Protein AF-A0A9P7E181-F1 (afdb_monomer)

Radius of gyration: 25.09 Å; Cα contacts (8 Å, |Δi|>4): 425; chains: 1; bounding box: 59×82×57 Å

Solvent-accessible surface area (backbone atoms only — not comparable to full-atom values): 16437 Å² total; per-residue (Å²): 108,84,41,78,44,68,53,71,51,71,51,86,68,82,90,73,101,62,96,67,66,50,80,45,79,47,75,47,78,76,52,64,46,99,74,43,15,40,35,38,36,44,38,31,29,41,30,75,84,82,51,68,44,73,49,75,49,56,32,55,21,32,52,87,65,50,61,45,56,81,74,20,27,47,52,58,46,47,59,35,69,43,46,83,49,98,90,50,67,34,38,41,33,36,38,38,36,39,33,33,56,52,28,52,75,38,62,82,41,54,47,35,38,37,49,22,51,18,30,31,37,62,45,83,55,93,97,38,83,46,75,45,78,76,45,76,41,70,47,45,58,90,43,41,67,61,54,49,50,51,45,49,50,54,38,50,50,36,61,70,32,47,45,49,42,38,19,58,63,48,50,50,53,49,49,54,50,61,73,74,38,97,60,63,85,86,65,70,84,83,56,48,67,55,56,51,48,53,53,48,52,50,53,47,48,55,50,48,50,53,51,48,50,52,51,58,68,63,52,60,71,74,68,33,78,89,60,46,81,64,83,80,77,64,75,87,81,87,72,87,83,82,81,82,76,92,68,87,80,70,90,50,77,65,51,58,65,62,45,50,61,57,52,51,52,51,51,52,53,51,49,52,51,50,48,52,52,58,57,58,65,69,78,113

Foldseek 3Di:
DKAKAKDKDWDFDDDDDDPDWDKDKDKDWDDADQFKTKMKIWIWIQAPPRDIFIDIDIAIDTNVRHAALQFFKDKAKTKAQPDDDPPDWRFWIKIWIDIDRNLNLGHTGIIIMGMKTWIKDWDCPPNDTDIDTPGIGTDGNVCNVVSVQLSVQLNVLRRVQDDHGDGVLSVVLSVVVVVVDPDPSVDDPPCSVVSVVVVNVVSSCSSSVSSVVVSVVVCQPPVDVVSDDDPVVDDDDDDDDDDDDPDPPPPDPVVVVVVVVVVVVVVVVVVVVVVVVVVVVVVD

pLDDT: mean 73.01, std 17.8, range [24.59, 94.75]

Secondary structure (DSSP, 8-state):
-EEEEEEEEEEE----SS-PPPEEEEEEEEEEETTEEEEEEEEEEEETTTEEEEEEEEEEE-TTSPPPTTT-EE--EEEEES--STTS----EEEEE--EETTTTS-SEEEEEEEEEEEEEEEEETTEEEEEEEEEEEPPGGGHHHHHHHHHHHHHHHHHHB-SS-BHHHHHHHHHHHHH-SS-TTS-GGGHHHHHHHHHHHHHHHHHHHHHHHHHHHTSSSSSGGGPPPGGG-----S------------STHHHHHHHHHHHHHHHHHHHHHHHHHHHTT--

Nearest PDB structures (foldseek):
  3cyg-assembly3_B  TM=7.248E-01  e=5.061E+00  Fervidobacterium nodosum Rt17-B1
  7whm-assembly1_A  TM=3.113E-01  e=8.325E+00  Bombyx mori cypovirus 1
  8jyw-assembly1_A  TM=1.495E-01  e=6.912E-01  Trichoplax adhaerens
  3irz-assembly1_A  TM=2.227E-01  e=5.653E+00  Staphylococcus saprophyticus subsp. saprophyticus ATCC 15305 = NCTC 7292

Sequence (284 aa):
MSAASPLTRVKRSVFGTRLTPVLSISTQLLRTIPSIGLRLWNVSANCVANMPMAQQYVTLVDASGNASLSGSGFLPSVVCPGPMNMNQTYSSLTILSQGFYKYRFLDASICEVTPLLTTVRANYSNDLISSEVNSSTPFRPENVQLLSFIAGVVKFQSMNSQGLSSSVIGDTLYSIYSSTTNTSIDNNLGNQTQVYKELEEYWRGVIEFSATFLRSGFMVVGSFPDNTIPNNLSSPVNGTMYISTIGWTRRSVTYLLAILPITITAIFTLACALYSIFKEGRYR

Structure (mmCIF, N/CA/C/O backbone):
data_AF-A0A9P7E181-F1
#
_entry.id   AF-A0A9P7E181-F1
#
loop_
_atom_site.group_PDB
_atom_site.id
_atom_site.type_symbol
_atom_site.label_atom_id
_atom_site.label_alt_id
_atom_site.label_comp_id
_atom_site.label_asym_id
_atom_site.label_entity_id
_atom_site.label_seq_id
_atom_site.pdbx_PDB_ins_code
_atom_site.Cartn_x
_atom_site.Cartn_y
_atom_site.Cartn_z
_atom_site.occupancy
_atom_site.B_iso_or_equiv
_atom_site.auth_seq_id
_atom_site.auth_comp_id
_atom_site.auth_asym_id
_atom_site.auth_atom_id
_atom_site.pdbx_PDB_model_num
ATOM 1 N N . MET A 1 1 ? -23.701 -12.210 21.476 1.00 37.66 1 MET A N 1
ATOM 2 C CA . MET A 1 1 ? -22.266 -11.865 21.547 1.00 37.66 1 MET A CA 1
ATOM 3 C C . MET A 1 1 ? -22.086 -10.439 21.056 1.00 37.66 1 MET A C 1
ATOM 5 O O . MET A 1 1 ? -22.572 -10.119 19.980 1.00 37.66 1 MET A O 1
ATOM 9 N N . SER A 1 2 ? -21.480 -9.588 21.881 1.00 26.41 2 SER A N 1
ATOM 10 C CA . SER A 1 2 ? -21.132 -8.204 21.552 1.00 26.41 2 SER A CA 1
ATOM 11 C C . SER A 1 2 ? -19.645 -8.195 21.220 1.00 26.41 2 SER A C 1
ATOM 13 O O . SER A 1 2 ? -18.841 -8.533 22.084 1.00 26.41 2 SER A O 1
ATOM 15 N N . ALA A 1 3 ? -19.280 -7.927 19.970 1.00 39.00 3 ALA A N 1
ATOM 16 C CA . ALA A 1 3 ? -17.895 -8.002 19.519 1.00 39.00 3 ALA A CA 1
ATOM 17 C C . ALA A 1 3 ? -17.468 -6.665 18.935 1.00 39.00 3 ALA A C 1
ATOM 19 O O . ALA A 1 3 ? -18.123 -6.159 18.033 1.00 39.00 3 ALA A O 1
ATOM 20 N N . ALA A 1 4 ? -16.352 -6.105 19.395 1.00 32.94 4 ALA A N 1
ATOM 21 C CA . ALA A 1 4 ? -15.811 -4.915 18.765 1.00 32.94 4 ALA A CA 1
ATOM 22 C C . ALA A 1 4 ? -15.240 -5.253 17.366 1.00 32.94 4 ALA A C 1
ATOM 24 O O . ALA A 1 4 ? -14.377 -6.119 17.246 1.00 32.94 4 ALA A O 1
ATOM 25 N N . SER A 1 5 ? -15.729 -4.616 16.303 1.00 33.88 5 SER A N 1
ATOM 26 C CA . SER A 1 5 ? -15.160 -4.623 14.948 1.00 33.88 5 SER A CA 1
ATOM 27 C C . SER A 1 5 ? -14.761 -3.200 14.581 1.00 33.88 5 SER A C 1
ATOM 29 O O . SER A 1 5 ? -15.535 -2.292 14.840 1.00 33.88 5 SER A O 1
ATOM 31 N N . PRO A 1 6 ? -13.599 -2.919 13.997 1.00 33.34 6 PRO A N 1
ATOM 32 C CA . PRO A 1 6 ? -13.321 -1.564 13.557 1.00 33.34 6 PRO A CA 1
ATOM 33 C C . PRO A 1 6 ? -13.980 -1.270 12.206 1.00 33.34 6 PRO A C 1
ATOM 35 O O . PRO A 1 6 ? -13.823 -2.039 11.263 1.00 33.34 6 PRO A O 1
ATOM 38 N N . LEU A 1 7 ? -14.702 -0.152 12.113 1.00 35.44 7 LEU A N 1
ATOM 39 C CA . LEU A 1 7 ? -15.090 0.454 10.837 1.00 35.44 7 LEU A CA 1
ATOM 40 C C . LEU A 1 7 ? -14.136 1.613 10.592 1.00 35.44 7 LEU A C 1
ATOM 42 O O . LEU A 1 7 ? -13.981 2.501 11.429 1.00 35.44 7 LEU A O 1
ATOM 46 N N . THR A 1 8 ? -13.477 1.619 9.444 1.00 40.09 8 THR A N 1
ATOM 47 C CA . THR A 1 8 ? -12.481 2.644 9.134 1.00 40.09 8 THR A CA 1
ATOM 48 C C . THR A 1 8 ? -13.133 3.696 8.248 1.00 40.09 8 THR A C 1
ATOM 50 O O . THR A 1 8 ? -13.647 3.379 7.176 1.00 40.09 8 THR A O 1
ATOM 53 N N . ARG A 1 9 ? -13.133 4.969 8.658 1.00 36.84 9 ARG A N 1
ATOM 54 C CA . ARG A 1 9 ? -13.447 6.063 7.732 1.00 36.84 9 ARG A CA 1
ATOM 55 C C . ARG A 1 9 ? -12.119 6.623 7.243 1.00 36.84 9 ARG A C 1
ATOM 57 O O . ARG A 1 9 ? -11.407 7.284 7.993 1.00 36.84 9 ARG A O 1
ATOM 64 N N . VAL A 1 10 ? -11.781 6.334 5.993 1.00 39.06 10 VAL A N 1
ATOM 65 C CA . VAL A 1 10 ? -10.695 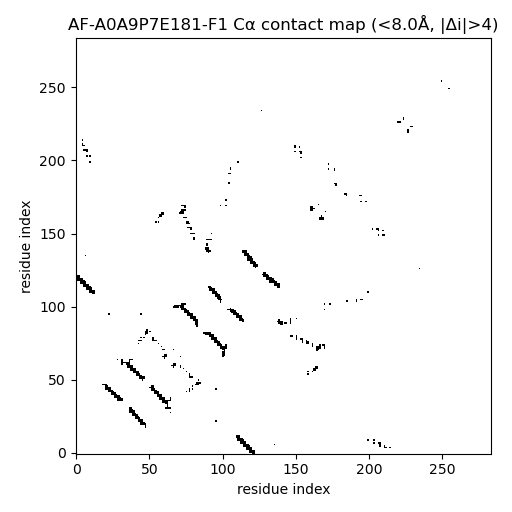7.027 5.301 1.00 39.06 10 VAL A CA 1
ATOM 66 C C . VAL A 1 10 ? -11.284 8.334 4.777 1.00 39.06 10 VAL A C 1
ATOM 68 O O . VAL A 1 10 ? -12.363 8.334 4.184 1.00 39.06 10 VAL A O 1
ATOM 71 N N . LYS A 1 11 ? -10.666 9.470 5.105 1.00 35.47 11 LYS A N 1
ATOM 72 C CA . LYS A 1 11 ? -11.155 10.784 4.676 1.00 35.47 11 LYS A CA 1
ATOM 73 C C . LYS A 1 11 ? -10.095 11.437 3.803 1.00 35.47 11 LYS A C 1
ATOM 75 O O . LYS A 1 11 ? -8.949 11.606 4.202 1.00 35.47 11 LYS A O 1
ATOM 80 N N . ARG A 1 12 ? -10.495 11.816 2.592 1.00 36.28 12 ARG A N 1
ATOM 81 C CA . ARG A 1 12 ? -9.650 12.542 1.644 1.00 36.28 12 ARG A CA 1
ATOM 82 C C . ARG A 1 12 ? -9.483 13.994 2.100 1.00 36.28 12 ARG A C 1
ATOM 84 O O . ARG A 1 12 ? -10.478 14.672 2.356 1.00 36.28 1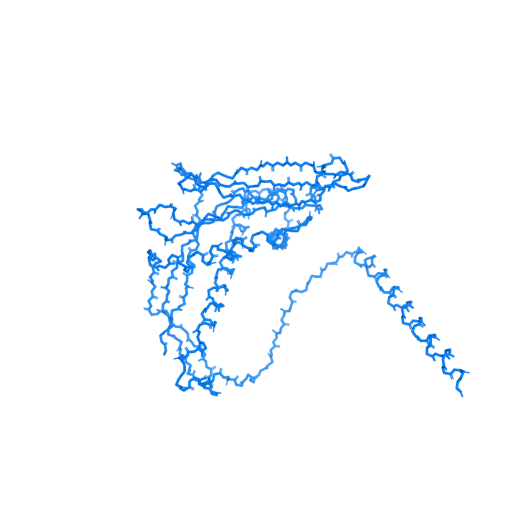2 ARG A O 1
ATOM 91 N N . SER A 1 13 ? -8.247 14.486 2.134 1.00 30.75 13 SER A N 1
ATOM 92 C CA . SER A 1 13 ? -7.947 15.920 2.207 1.00 30.75 13 SER A CA 1
ATOM 93 C C . SER A 1 13 ? -7.198 16.323 0.938 1.00 30.75 13 SER A C 1
ATOM 95 O O . SER A 1 13 ? -6.096 15.842 0.682 1.00 30.75 13 SER A O 1
ATOM 97 N N . VAL A 1 14 ? -7.825 17.161 0.108 1.00 34.44 14 VAL A N 1
ATOM 98 C CA . VAL A 1 14 ? -7.189 17.816 -1.045 1.00 34.44 14 VAL A CA 1
ATOM 99 C C . VAL A 1 14 ? -6.946 19.273 -0.655 1.00 34.44 14 VAL A C 1
ATOM 101 O O . VAL A 1 14 ? -7.894 19.979 -0.333 1.00 34.44 14 VAL A O 1
ATOM 104 N N . PHE A 1 15 ? -5.667 19.657 -0.640 1.00 32.97 15 PHE A N 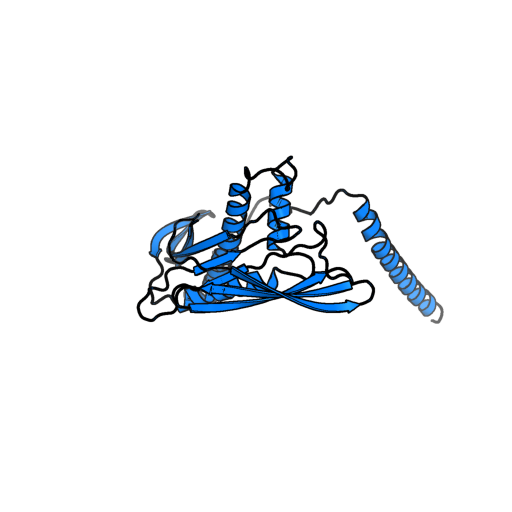1
ATOM 105 C CA . PHE A 1 15 ? -5.065 20.989 -0.474 1.00 32.97 15 PHE A CA 1
ATOM 106 C C . PHE A 1 15 ? -5.857 22.107 0.243 1.00 32.97 15 PHE A C 1
ATOM 108 O O . PHE A 1 15 ? -6.758 22.733 -0.305 1.00 32.97 15 PHE A O 1
ATOM 115 N N . GLY A 1 16 ? -5.348 22.469 1.427 1.00 24.59 16 GLY A N 1
ATOM 116 C CA . GLY A 1 16 ? -5.544 23.747 2.115 1.00 24.59 16 GLY A CA 1
ATOM 117 C C . GLY A 1 16 ? -4.394 23.967 3.109 1.00 24.59 16 GLY A C 1
ATOM 118 O O . GLY A 1 16 ? -4.018 23.056 3.840 1.00 24.59 16 GLY A O 1
ATOM 119 N N . THR A 1 17 ? -3.788 25.152 3.092 1.00 26.66 17 THR A N 1
ATOM 120 C CA . THR A 1 17 ? -2.525 25.554 3.743 1.00 26.66 17 THR A CA 1
ATOM 121 C C . THR A 1 17 ? -2.472 25.364 5.271 1.00 26.66 17 THR A C 1
ATOM 123 O O . THR A 1 17 ? -2.667 26.309 6.037 1.00 26.66 17 THR A O 1
ATOM 126 N N . ARG A 1 18 ? -2.128 24.161 5.742 1.00 31.92 18 ARG A N 1
ATOM 127 C CA . ARG A 1 18 ? -1.657 23.908 7.117 1.00 31.92 18 ARG A CA 1
ATOM 128 C C . ARG A 1 18 ? -0.611 22.798 7.108 1.00 31.92 18 ARG A C 1
ATOM 130 O O . ARG A 1 18 ? -0.970 21.678 6.784 1.00 31.92 18 ARG A O 1
ATOM 137 N N . LEU A 1 19 ? 0.639 23.143 7.456 1.00 38.22 19 LEU A N 1
ATOM 138 C CA . LEU A 1 19 ? 1.786 22.264 7.777 1.00 38.22 19 LEU A CA 1
ATOM 139 C C . LEU A 1 19 ? 1.593 20.795 7.353 1.00 38.22 19 LEU A C 1
ATOM 141 O O . LEU A 1 19 ? 1.437 19.903 8.185 1.00 38.22 19 LEU A O 1
ATOM 145 N N . THR A 1 20 ? 1.534 20.566 6.042 1.00 47.09 20 THR A N 1
ATOM 146 C CA . THR A 1 20 ? 1.295 19.247 5.457 1.00 47.09 20 THR A CA 1
ATOM 147 C C . THR A 1 20 ? 2.595 18.454 5.422 1.00 47.09 20 THR A C 1
ATOM 149 O O . THR A 1 20 ? 3.638 19.036 5.110 1.00 47.09 20 THR A O 1
ATOM 152 N N . PRO A 1 21 ? 2.561 17.138 5.689 1.00 54.53 21 PRO A N 1
ATOM 153 C CA . PRO A 1 21 ? 3.739 16.302 5.536 1.00 54.53 21 PRO A CA 1
ATOM 154 C C . PRO A 1 21 ? 4.233 16.355 4.085 1.00 54.53 21 PRO A C 1
ATOM 156 O O . PRO A 1 21 ? 3.463 16.146 3.149 1.00 54.53 21 PRO A O 1
ATOM 159 N N . VAL A 1 22 ? 5.512 16.689 3.902 1.00 61.97 22 VAL A N 1
ATOM 160 C CA . VAL A 1 22 ? 6.160 16.779 2.585 1.00 61.97 22 VAL A CA 1
ATOM 161 C C . VAL A 1 22 ? 6.943 15.497 2.347 1.00 61.97 22 VAL A C 1
ATOM 163 O O . VAL A 1 22 ? 7.764 15.115 3.185 1.00 61.97 22 VAL A O 1
ATOM 166 N N . LEU A 1 23 ? 6.686 14.848 1.211 1.00 66.62 23 LEU A N 1
ATOM 167 C CA . LEU A 1 23 ? 7.476 13.725 0.725 1.00 66.62 23 LEU A CA 1
ATOM 168 C C . LEU A 1 23 ? 8.741 14.271 0.048 1.00 66.62 23 LEU A C 1
ATOM 170 O O . LEU A 1 23 ? 8.659 15.038 -0.908 1.00 66.62 23 LEU A O 1
ATOM 174 N N . SER A 1 24 ? 9.905 13.887 0.554 1.00 71.50 24 SER A N 1
ATOM 175 C CA . SER A 1 24 ? 11.213 14.173 -0.023 1.00 71.50 24 SER A CA 1
ATOM 176 C C . SER A 1 24 ? 11.815 12.879 -0.556 1.00 71.50 24 SER A C 1
ATOM 178 O O . SER A 1 24 ? 11.748 11.832 0.087 1.00 71.50 24 SER A O 1
ATOM 180 N N . ILE A 1 25 ? 12.375 12.933 -1.760 1.00 73.00 25 ILE A N 1
ATOM 181 C CA . ILE A 1 25 ? 12.898 11.760 -2.458 1.00 73.00 25 ILE A CA 1
ATOM 182 C C . ILE A 1 25 ? 14.309 12.080 -2.923 1.00 73.00 25 ILE A C 1
ATOM 184 O O . ILE A 1 25 ? 14.529 13.017 -3.686 1.00 73.00 25 ILE A O 1
ATOM 188 N N . SER A 1 26 ? 15.260 11.272 -2.472 1.00 68.56 26 SER A N 1
ATOM 189 C CA . SER A 1 26 ? 16.640 11.279 -2.943 1.00 68.56 26 SER A CA 1
ATOM 190 C C . SER A 1 26 ? 16.947 9.963 -3.648 1.00 68.56 26 SER A C 1
ATOM 192 O O . SER A 1 26 ? 16.391 8.920 -3.301 1.00 68.56 26 SER A O 1
ATOM 194 N N . THR A 1 27 ? 17.818 9.996 -4.654 1.00 73.12 27 THR A N 1
ATOM 195 C CA . THR A 1 27 ? 18.164 8.809 -5.445 1.00 73.12 27 THR A CA 1
ATOM 196 C C . THR A 1 27 ? 19.658 8.697 -5.651 1.00 73.12 27 THR A C 1
ATOM 198 O O . THR A 1 27 ? 20.330 9.707 -5.848 1.00 73.12 27 THR A O 1
ATOM 201 N N . GLN A 1 28 ? 20.164 7.467 -5.654 1.00 70.44 28 GLN A N 1
ATOM 202 C CA . GLN A 1 28 ? 21.561 7.169 -5.937 1.00 70.44 28 GLN A CA 1
ATOM 203 C C . GLN A 1 28 ? 21.667 5.946 -6.854 1.00 70.44 28 GLN A C 1
ATOM 205 O O . GLN A 1 28 ? 21.010 4.928 -6.633 1.00 70.44 28 GLN A O 1
ATOM 210 N N . LEU A 1 29 ? 22.499 6.036 -7.893 1.00 68.25 29 LEU A N 1
ATOM 211 C CA . LEU A 1 29 ? 22.822 4.911 -8.773 1.00 68.25 29 LEU A CA 1
ATOM 212 C C . LEU A 1 29 ? 23.938 4.079 -8.122 1.00 68.25 29 LEU A C 1
ATOM 214 O O . LEU A 1 29 ? 25.008 4.618 -7.848 1.00 68.25 29 LEU A O 1
ATOM 218 N N . LEU A 1 30 ? 23.695 2.792 -7.844 1.00 59.56 30 LEU A N 1
ATOM 219 C CA . LEU A 1 30 ? 24.640 1.959 -7.078 1.00 59.56 30 LEU A CA 1
ATOM 220 C C . LEU A 1 30 ? 25.638 1.188 -7.940 1.00 59.56 30 LEU A C 1
ATOM 222 O O . LEU A 1 30 ? 26.784 1.004 -7.535 1.00 59.56 30 LEU A O 1
ATOM 226 N N . ARG A 1 31 ? 25.205 0.672 -9.091 1.00 55.47 31 ARG A N 1
ATOM 227 C CA . ARG A 1 31 ? 26.059 -0.122 -9.982 1.00 55.47 31 ARG A CA 1
ATOM 228 C C . ARG A 1 31 ? 25.411 -0.285 -11.344 1.00 55.47 31 ARG A C 1
ATOM 230 O O . ARG A 1 31 ? 24.200 -0.487 -11.417 1.00 55.47 31 ARG A O 1
ATOM 237 N N . THR A 1 32 ? 26.231 -0.268 -12.387 1.00 52.75 32 THR A N 1
ATOM 238 C CA . THR A 1 32 ? 25.858 -0.613 -13.758 1.00 52.75 32 THR A CA 1
ATOM 239 C C . THR A 1 32 ? 26.666 -1.845 -14.170 1.00 52.75 32 THR A C 1
ATOM 241 O O . THR A 1 32 ? 27.894 -1.846 -14.172 1.00 52.75 32 THR A O 1
ATOM 244 N N . ILE A 1 33 ? 25.973 -2.949 -14.438 1.00 59.12 33 ILE A N 1
ATOM 245 C CA . ILE A 1 33 ? 26.487 -4.064 -15.247 1.00 59.12 33 ILE A CA 1
ATOM 246 C C . ILE A 1 33 ? 26.182 -3.671 -16.705 1.00 59.12 33 ILE A C 1
ATOM 248 O O . ILE A 1 33 ? 25.214 -2.937 -16.908 1.00 59.12 33 ILE A O 1
ATOM 252 N N . PRO A 1 34 ? 26.951 -4.104 -17.725 1.00 59.97 34 PRO A N 1
ATOM 253 C CA . PRO A 1 34 ? 26.816 -3.646 -19.117 1.00 59.97 34 PRO A CA 1
ATOM 254 C C . PRO A 1 34 ? 25.395 -3.591 -19.712 1.00 59.97 34 PRO A C 1
ATOM 256 O O . PRO A 1 34 ? 25.193 -2.887 -20.695 1.00 59.97 34 PRO A O 1
ATOM 259 N N . SER A 1 35 ? 24.405 -4.276 -19.130 1.00 68.25 35 SER A N 1
ATOM 260 C CA . SER A 1 35 ? 23.003 -4.246 -19.564 1.00 68.25 35 SER A CA 1
ATOM 261 C C . SER A 1 35 ? 21.973 -3.825 -18.501 1.00 68.25 35 SER A C 1
ATOM 263 O O . SER A 1 35 ? 20.830 -3.560 -18.866 1.00 68.25 35 SER A O 1
ATOM 265 N N . ILE A 1 36 ? 22.319 -3.770 -17.207 1.00 79.12 36 ILE A N 1
ATOM 266 C CA . ILE A 1 36 ? 21.358 -3.546 -16.108 1.00 79.12 36 ILE A CA 1
ATOM 267 C C . ILE A 1 36 ? 22.000 -2.703 -15.001 1.00 79.12 36 ILE A C 1
ATOM 269 O O . ILE A 1 36 ? 23.100 -3.008 -14.534 1.00 79.12 36 ILE A O 1
ATOM 273 N N . GLY A 1 37 ? 21.287 -1.676 -14.540 1.00 84.50 37 GLY A N 1
ATOM 274 C CA . GLY A 1 37 ? 21.639 -0.869 -13.378 1.00 84.50 37 GLY A CA 1
ATOM 275 C C . GLY A 1 37 ? 20.646 -1.005 -12.219 1.00 84.50 37 GLY A C 1
ATOM 276 O O . GLY A 1 37 ? 19.491 -1.396 -12.397 1.00 84.50 37 GLY A O 1
ATOM 277 N N . LEU A 1 38 ? 21.100 -0.655 -11.013 1.00 86.81 38 LEU A N 1
ATOM 278 C CA . LEU A 1 38 ? 20.257 -0.544 -9.817 1.00 86.81 38 LEU A CA 1
ATOM 279 C C . LEU A 1 38 ? 20.232 0.895 -9.308 1.00 86.81 38 LEU A C 1
ATOM 281 O O . LEU A 1 38 ? 21.281 1.516 -9.106 1.00 86.81 38 LEU A O 1
ATOM 285 N N . ARG A 1 39 ? 19.027 1.397 -9.044 1.00 86.25 39 ARG A N 1
ATOM 286 C CA . ARG A 1 39 ? 18.781 2.706 -8.444 1.00 86.25 39 ARG A CA 1
ATOM 287 C C . ARG A 1 39 ? 18.220 2.529 -7.039 1.00 86.25 39 ARG A C 1
ATOM 289 O O . ARG A 1 39 ? 17.186 1.890 -6.863 1.00 86.25 39 ARG A O 1
ATOM 296 N N . LEU A 1 40 ? 18.894 3.115 -6.056 1.00 89.38 40 LEU A N 1
ATOM 297 C CA . LEU A 1 40 ? 18.403 3.231 -4.689 1.00 89.38 40 LEU A CA 1
ATOM 298 C C . LEU A 1 40 ? 17.611 4.525 -4.548 1.00 89.38 40 LEU A C 1
ATOM 300 O O . LEU A 1 40 ? 18.041 5.586 -5.000 1.00 89.38 40 LEU A O 1
ATOM 304 N N . TRP A 1 41 ? 16.474 4.420 -3.884 1.00 88.06 41 TRP A N 1
ATOM 305 C CA . TRP A 1 41 ? 15.606 5.521 -3.517 1.00 88.06 41 TRP A CA 1
ATOM 306 C C . TRP A 1 41 ? 15.622 5.645 -2.004 1.00 88.06 41 TRP A C 1
ATOM 308 O O . TRP A 1 41 ? 15.397 4.662 -1.302 1.00 88.06 41 TRP A O 1
ATOM 318 N N . ASN A 1 42 ? 15.865 6.849 -1.508 1.00 89.19 42 ASN A N 1
ATOM 319 C CA . ASN A 1 42 ? 15.661 7.214 -0.120 1.00 89.19 42 ASN A CA 1
ATOM 320 C C . ASN A 1 42 ? 14.473 8.171 -0.068 1.00 89.19 42 ASN A C 1
ATOM 322 O O . ASN A 1 42 ? 14.565 9.317 -0.508 1.00 89.19 42 ASN A O 1
ATOM 326 N N . VAL A 1 43 ? 13.349 7.662 0.414 1.00 89.38 43 VAL A N 1
ATOM 327 C CA . VAL A 1 43 ? 12.085 8.383 0.487 1.00 89.38 43 VAL A CA 1
ATOM 328 C C . VAL A 1 43 ? 11.844 8.744 1.938 1.00 89.38 43 VAL A C 1
ATOM 330 O O . VAL A 1 43 ? 11.761 7.862 2.787 1.00 89.38 43 VAL A O 1
ATOM 333 N N . SER A 1 44 ? 11.714 10.029 2.234 1.00 87.50 44 SER A N 1
ATOM 334 C CA . SER A 1 44 ? 11.379 10.516 3.563 1.00 87.50 44 SER A CA 1
ATOM 335 C C . SER A 1 44 ? 10.097 11.333 3.540 1.00 87.50 44 SER A C 1
ATOM 337 O O . SER A 1 44 ? 9.810 12.034 2.578 1.00 87.50 44 SER A O 1
ATOM 339 N N . ALA A 1 45 ? 9.300 11.245 4.597 1.00 84.81 45 ALA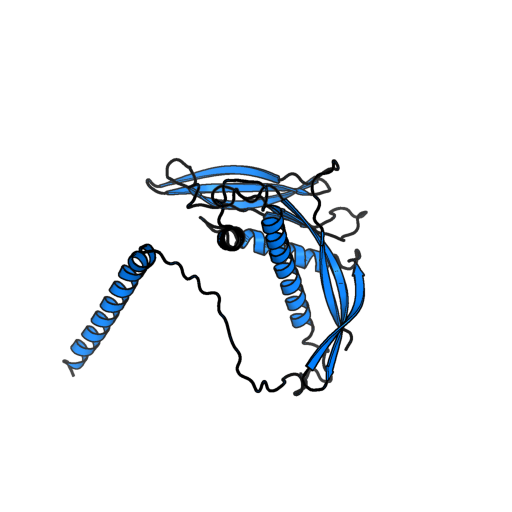 A N 1
ATOM 340 C CA . ALA A 1 45 ? 8.181 12.146 4.822 1.00 84.81 45 ALA A CA 1
ATOM 341 C C . ALA A 1 45 ? 8.400 12.888 6.135 1.00 84.81 45 ALA A C 1
ATOM 343 O O . ALA A 1 45 ? 8.715 12.270 7.156 1.00 84.81 45 ALA A O 1
ATOM 344 N N . ASN A 1 46 ? 8.225 14.209 6.114 1.00 79.88 46 ASN A N 1
ATOM 345 C CA . ASN A 1 46 ? 8.212 14.985 7.346 1.00 79.88 46 ASN A CA 1
ATOM 346 C C . ASN A 1 46 ? 6.849 14.819 8.023 1.00 79.88 46 ASN A C 1
ATOM 348 O O . ASN A 1 46 ? 5.886 15.475 7.635 1.00 79.88 46 ASN A O 1
ATOM 352 N N . CYS A 1 47 ? 6.748 13.913 8.990 1.00 76.38 47 CYS A N 1
ATOM 353 C CA . CYS A 1 47 ? 5.521 13.739 9.752 1.00 76.38 47 CYS A CA 1
ATOM 354 C C . CYS A 1 47 ? 5.336 14.897 10.752 1.00 76.38 47 CYS A C 1
ATOM 356 O O . CYS A 1 47 ? 6.283 15.596 11.120 1.00 76.38 47 CYS A O 1
ATOM 358 N N . VAL A 1 48 ? 4.099 15.115 11.208 1.00 67.44 48 VAL A N 1
ATOM 359 C CA . VAL A 1 48 ? 3.792 16.146 12.213 1.00 67.44 48 VAL A CA 1
ATOM 360 C C . VAL A 1 48 ? 4.638 15.897 13.476 1.00 67.44 48 VAL A C 1
ATOM 362 O O . VAL A 1 48 ? 4.672 14.774 13.968 1.00 67.44 48 VAL A O 1
ATOM 365 N N . ALA A 1 49 ? 5.294 16.953 13.984 1.00 59.09 49 ALA A N 1
ATOM 366 C CA . ALA A 1 49 ? 6.300 16.959 15.066 1.00 59.09 49 ALA A CA 1
ATOM 367 C C . ALA A 1 49 ? 7.773 16.669 14.679 1.00 59.09 49 ALA A C 1
ATOM 369 O O . ALA A 1 49 ? 8.549 16.243 15.529 1.00 59.09 49 ALA A O 1
ATOM 370 N N . ASN A 1 50 ? 8.196 16.975 13.442 1.00 58.25 50 ASN A N 1
ATOM 371 C CA . ASN A 1 50 ? 9.609 16.945 13.005 1.00 58.25 50 ASN A CA 1
ATOM 372 C C . ASN A 1 50 ? 10.302 15.579 13.152 1.00 58.25 50 ASN A C 1
ATOM 374 O O . ASN A 1 50 ? 11.527 15.506 13.244 1.00 58.25 50 ASN A O 1
ATOM 378 N N . MET A 1 51 ? 9.536 14.494 13.163 1.00 66.81 51 MET A N 1
ATOM 379 C CA . MET A 1 51 ? 10.076 13.141 13.119 1.00 66.81 51 MET A CA 1
ATOM 380 C C . MET A 1 51 ? 10.017 12.642 11.673 1.00 66.81 51 MET A C 1
ATOM 382 O O . MET A 1 51 ? 8.948 12.232 11.203 1.00 66.81 51 MET A O 1
ATOM 386 N N . PRO A 1 52 ? 11.133 12.711 10.926 1.00 74.81 52 PRO A N 1
ATOM 387 C CA . PRO A 1 52 ? 11.160 12.232 9.558 1.00 74.81 52 PRO A CA 1
ATOM 388 C C . PRO A 1 52 ? 11.028 10.709 9.545 1.00 74.81 52 PRO A C 1
ATOM 390 O O . PRO A 1 52 ? 11.820 9.992 10.156 1.00 74.81 52 PRO A O 1
ATOM 393 N N . MET A 1 53 ? 10.046 10.207 8.804 1.00 84.00 53 MET A N 1
ATOM 394 C CA . MET A 1 53 ? 9.929 8.782 8.515 1.00 84.00 53 MET A CA 1
ATOM 395 C C . MET A 1 53 ? 10.615 8.512 7.187 1.00 84.00 53 MET A C 1
ATOM 397 O O . MET A 1 53 ? 10.203 9.065 6.173 1.00 84.00 53 MET A O 1
ATOM 401 N N . ALA A 1 54 ? 11.653 7.678 7.188 1.00 84.50 54 ALA A N 1
ATOM 402 C CA . ALA A 1 54 ? 12.398 7.313 5.988 1.00 84.50 54 ALA A CA 1
ATOM 403 C C . ALA A 1 54 ? 12.178 5.844 5.608 1.00 84.50 54 ALA A C 1
ATOM 405 O O . ALA A 1 54 ? 12.025 4.973 6.469 1.00 84.50 54 ALA A O 1
ATOM 406 N N . GLN A 1 55 ? 12.165 5.578 4.306 1.00 88.00 55 GLN A N 1
ATOM 407 C CA . GLN A 1 55 ? 12.079 4.256 3.703 1.00 88.00 55 GLN A CA 1
ATOM 408 C C . GLN A 1 55 ? 13.018 4.192 2.501 1.00 88.00 55 GLN A C 1
ATOM 410 O O . GLN A 1 55 ? 13.175 5.164 1.762 1.00 88.00 55 GLN A O 1
ATOM 415 N N . GLN A 1 56 ? 13.652 3.038 2.316 1.00 88.94 56 GLN A N 1
ATOM 416 C CA . GLN A 1 56 ? 14.576 2.806 1.215 1.00 88.94 56 GLN A CA 1
ATOM 417 C C . GLN A 1 56 ? 14.008 1.762 0.263 1.00 88.94 56 GLN A C 1
ATOM 419 O O . GLN A 1 56 ? 13.460 0.754 0.703 1.00 88.94 56 GLN A O 1
ATOM 424 N N . TYR A 1 57 ? 14.170 2.002 -1.035 1.00 90.12 57 TYR A N 1
ATOM 425 C CA . TYR A 1 57 ? 13.714 1.104 -2.090 1.00 90.12 57 TYR A CA 1
ATOM 426 C C . TYR A 1 57 ? 14.797 0.930 -3.143 1.00 90.12 57 TYR A C 1
ATOM 428 O O . TYR A 1 57 ? 15.610 1.825 -3.358 1.00 90.12 57 TYR A O 1
ATOM 436 N N . VAL A 1 58 ? 14.776 -0.198 -3.846 1.00 89.75 58 VAL A N 1
ATOM 437 C CA . VAL A 1 58 ? 15.678 -0.456 -4.969 1.00 89.75 58 VAL A CA 1
ATOM 438 C C . VAL A 1 58 ? 14.848 -0.767 -6.203 1.00 89.75 58 VAL A C 1
ATOM 440 O O . VAL A 1 58 ? 13.955 -1.608 -6.149 1.00 89.75 58 VAL A O 1
ATOM 443 N N . THR A 1 59 ? 15.161 -0.109 -7.318 1.00 90.56 59 THR A N 1
ATOM 444 C CA . THR A 1 59 ? 14.548 -0.393 -8.617 1.00 90.56 59 THR A CA 1
ATOM 445 C C . THR A 1 59 ? 15.597 -0.671 -9.689 1.00 90.56 59 THR A C 1
ATOM 447 O O . THR A 1 59 ? 16.737 -0.214 -9.607 1.00 90.56 59 THR A O 1
ATOM 450 N N . LEU A 1 60 ? 15.195 -1.404 -10.722 1.00 89.00 60 LEU A N 1
ATOM 451 C CA . LEU A 1 60 ? 15.971 -1.642 -11.930 1.00 89.00 60 LEU A CA 1
ATOM 452 C C . LEU A 1 60 ? 15.939 -0.413 -12.834 1.00 89.00 60 LEU A C 1
ATOM 454 O O . LEU A 1 60 ? 14.905 0.231 -13.011 1.00 89.00 60 LEU A O 1
ATOM 458 N N . VAL A 1 61 ? 17.089 -0.129 -13.425 1.00 87.19 61 VAL A N 1
ATOM 459 C CA . VAL A 1 61 ? 17.298 0.879 -14.462 1.00 87.19 61 VAL A CA 1
ATOM 460 C C . VAL A 1 61 ? 18.192 0.284 -15.549 1.00 87.19 61 VAL A C 1
ATOM 462 O O . VAL A 1 61 ? 18.768 -0.790 -15.369 1.00 87.19 61 VAL A O 1
ATOM 465 N N . ASP A 1 62 ? 18.297 0.942 -16.695 1.00 85.50 62 ASP A N 1
ATOM 466 C CA . ASP A 1 62 ? 19.273 0.561 -17.714 1.00 85.50 62 ASP A CA 1
ATOM 467 C C . ASP A 1 62 ? 20.716 0.899 -17.280 1.00 85.50 62 ASP A C 1
ATOM 469 O O . ASP A 1 62 ? 20.962 1.484 -16.219 1.00 85.50 62 ASP A O 1
ATOM 473 N N . ALA A 1 63 ? 21.698 0.514 -18.101 1.00 79.25 63 ALA A N 1
ATOM 474 C CA . ALA A 1 63 ? 23.113 0.799 -17.849 1.00 79.25 63 ALA A CA 1
ATOM 475 C C . ALA A 1 63 ? 23.445 2.306 -17.838 1.00 79.25 63 ALA A C 1
ATOM 477 O O . ALA A 1 63 ? 24.479 2.700 -17.304 1.00 79.25 63 ALA A O 1
ATOM 478 N N . SER A 1 64 ? 22.575 3.150 -18.396 1.00 81.88 64 SER A N 1
ATOM 479 C CA . SER A 1 64 ? 22.673 4.613 -18.351 1.00 81.88 64 SER A CA 1
ATOM 480 C C . SER A 1 64 ? 21.966 5.210 -17.128 1.00 81.88 64 SER A C 1
ATOM 482 O O . SER A 1 64 ? 21.996 6.422 -16.925 1.00 81.88 64 SER A O 1
ATOM 484 N N . GLY A 1 65 ? 21.344 4.373 -16.296 1.00 78.94 65 GLY A N 1
ATOM 485 C CA . GLY A 1 65 ? 20.610 4.778 -15.109 1.00 78.94 65 GLY A CA 1
ATOM 486 C C . GLY A 1 65 ? 19.179 5.241 -15.379 1.00 78.94 65 GLY A C 1
ATOM 487 O O . GLY A 1 65 ? 18.536 5.707 -14.439 1.00 78.94 65 GLY A O 1
ATOM 488 N N . ASN A 1 66 ? 18.648 5.112 -16.596 1.00 83.75 66 ASN A N 1
ATOM 489 C CA . ASN A 1 66 ? 17.280 5.498 -16.932 1.00 83.75 66 ASN A CA 1
ATOM 490 C C . ASN A 1 66 ? 16.296 4.358 -16.654 1.00 83.75 66 ASN A C 1
ATOM 492 O O . ASN A 1 66 ? 16.557 3.188 -16.929 1.00 83.75 66 ASN A O 1
ATOM 496 N N . ALA A 1 67 ? 15.135 4.703 -16.104 1.00 83.44 67 ALA A N 1
ATOM 497 C CA . ALA A 1 67 ? 14.051 3.750 -15.911 1.00 83.44 67 ALA A CA 1
ATOM 498 C C . ALA A 1 67 ? 13.134 3.756 -17.147 1.00 83.44 67 ALA A C 1
ATOM 500 O O . ALA A 1 67 ? 12.857 4.810 -17.724 1.00 83.44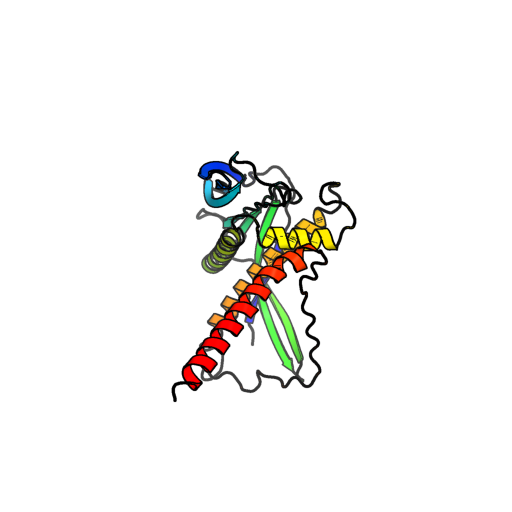 67 ALA A O 1
ATOM 501 N N . SER A 1 68 ? 12.646 2.584 -17.555 1.00 82.06 68 SER A N 1
ATOM 502 C CA . SER A 1 68 ? 11.682 2.471 -18.652 1.00 82.06 68 SER A CA 1
ATOM 503 C C . SER A 1 68 ? 10.338 3.082 -18.246 1.00 82.06 68 SER A C 1
ATOM 505 O O . SER A 1 68 ? 9.708 2.613 -17.299 1.00 82.06 68 SER A O 1
ATOM 507 N N . LEU A 1 69 ? 9.867 4.088 -18.989 1.00 78.38 69 LEU A N 1
ATOM 508 C CA . LEU A 1 69 ? 8.600 4.781 -18.709 1.00 78.38 69 LEU A CA 1
ATOM 509 C C . LEU A 1 69 ? 7.379 3.845 -18.697 1.00 78.38 69 LEU A C 1
ATOM 511 O O . LEU A 1 69 ? 6.418 4.115 -17.986 1.00 78.38 69 LEU A O 1
ATOM 515 N N . SER A 1 70 ? 7.412 2.754 -19.465 1.00 76.56 70 SER A N 1
ATOM 516 C CA . SER A 1 70 ? 6.315 1.782 -19.577 1.00 76.56 70 SER A CA 1
ATOM 517 C C . SER A 1 70 ? 6.624 0.431 -18.923 1.00 76.56 70 SER A C 1
ATOM 519 O O . SER A 1 70 ? 5.703 -0.277 -18.513 1.00 76.56 70 SER A O 1
ATOM 521 N N . GLY A 1 71 ? 7.906 0.066 -18.817 1.00 76.62 71 GLY A N 1
ATOM 522 C CA . GLY A 1 71 ? 8.356 -1.225 -18.291 1.00 76.62 71 GLY A CA 1
ATOM 523 C C . GLY A 1 71 ? 8.766 -1.213 -16.819 1.00 76.62 71 GLY A C 1
ATOM 524 O O . GLY A 1 71 ? 8.804 -2.277 -16.207 1.00 76.62 71 GLY A O 1
ATOM 525 N N . SER A 1 72 ? 9.056 -0.040 -16.248 1.00 85.50 72 SER A N 1
ATOM 526 C CA . SER A 1 72 ? 9.421 0.106 -14.837 1.00 85.50 72 SER A CA 1
ATOM 527 C C . SER A 1 72 ? 8.493 1.085 -14.128 1.00 85.50 72 SER A C 1
ATOM 529 O O . SER A 1 72 ? 8.181 2.152 -14.653 1.00 85.50 72 SER A O 1
ATOM 531 N N . GLY A 1 73 ? 8.036 0.715 -12.939 1.00 89.81 73 GLY A N 1
ATOM 532 C CA . GLY A 1 73 ? 7.165 1.529 -12.108 1.00 89.81 73 GLY A CA 1
ATOM 533 C C . GLY A 1 73 ? 7.682 1.606 -10.680 1.00 89.81 73 GLY A C 1
ATOM 534 O O . GLY A 1 73 ? 8.094 0.601 -10.097 1.00 89.81 73 GLY A O 1
ATOM 535 N N . PHE A 1 74 ? 7.631 2.809 -10.114 1.00 92.56 74 PHE A N 1
ATOM 536 C CA . PHE A 1 74 ? 7.991 3.062 -8.724 1.00 92.56 74 PHE A CA 1
ATOM 537 C C . PHE A 1 74 ? 6.843 3.794 -8.028 1.00 92.56 74 PHE A C 1
ATOM 539 O O . PHE A 1 74 ? 6.383 4.824 -8.515 1.00 92.56 74 PHE A O 1
ATOM 546 N N . LEU A 1 75 ? 6.339 3.222 -6.938 1.00 93.69 75 LEU A N 1
ATOM 547 C CA . LEU A 1 75 ? 5.236 3.745 -6.137 1.00 93.69 75 LEU A CA 1
ATOM 548 C C . LEU A 1 75 ? 5.591 3.614 -4.646 1.00 93.69 75 LEU A C 1
ATOM 550 O O . LEU A 1 75 ? 5.130 2.689 -3.972 1.00 93.69 75 LEU A O 1
ATOM 554 N N . PRO A 1 76 ? 6.447 4.500 -4.113 1.00 92.75 76 PRO A N 1
ATOM 555 C CA . PRO A 1 76 ? 6.726 4.538 -2.688 1.00 92.75 76 PRO A CA 1
ATOM 556 C C . PRO A 1 76 ? 5.494 4.988 -1.908 1.00 92.75 76 PRO A C 1
ATOM 558 O O . PRO A 1 76 ? 4.736 5.847 -2.368 1.00 92.75 76 PRO A O 1
ATOM 561 N N . SER A 1 77 ? 5.333 4.451 -0.696 1.00 91.81 77 SER A N 1
ATOM 562 C CA . SER A 1 77 ? 4.361 4.984 0.259 1.00 91.81 77 SER A CA 1
ATOM 563 C C . SER A 1 77 ? 4.949 5.111 1.665 1.00 91.81 77 SER A C 1
ATOM 565 O O . SER A 1 77 ? 5.393 4.136 2.266 1.00 91.81 77 SER A O 1
ATOM 567 N N . VAL A 1 78 ? 4.936 6.307 2.243 1.00 90.75 78 VAL A N 1
ATOM 568 C CA . VAL A 1 78 ? 5.433 6.534 3.604 1.00 90.75 78 VAL A CA 1
ATOM 569 C C . VAL A 1 78 ? 4.264 6.645 4.566 1.00 90.75 78 VAL A C 1
ATOM 571 O O . VAL A 1 78 ? 3.332 7.414 4.349 1.00 90.75 78 VAL A O 1
ATOM 574 N N . VAL A 1 79 ? 4.326 5.873 5.648 1.00 89.69 79 VAL A N 1
ATOM 575 C CA . VAL A 1 79 ? 3.313 5.884 6.704 1.00 89.69 79 VAL A CA 1
ATOM 576 C C . VAL A 1 79 ? 3.801 6.752 7.852 1.00 89.69 79 VAL A C 1
ATOM 578 O O . VAL A 1 79 ? 4.820 6.454 8.478 1.00 89.69 79 VAL A O 1
ATOM 581 N N . CYS A 1 80 ? 3.045 7.803 8.134 1.00 85.62 80 CYS A N 1
ATOM 582 C CA . CYS A 1 80 ? 3.164 8.628 9.321 1.00 85.62 80 CYS A CA 1
ATOM 583 C C . CYS A 1 80 ? 2.105 8.171 10.334 1.00 85.62 80 CYS A C 1
ATOM 585 O O . CYS A 1 80 ? 0.918 8.434 10.121 1.00 85.62 80 CYS A O 1
ATOM 587 N N . PRO A 1 81 ? 2.477 7.495 11.432 1.00 77.94 81 PRO A N 1
ATOM 588 C CA . PRO A 1 81 ? 1.544 7.329 12.539 1.00 77.94 81 PRO A CA 1
ATOM 589 C C . PRO A 1 81 ? 1.216 8.722 13.106 1.00 77.94 81 PRO A C 1
ATOM 591 O O . PRO A 1 81 ? 2.119 9.541 13.284 1.00 77.94 81 PRO A O 1
ATOM 594 N N . GLY A 1 82 ? -0.061 9.034 13.335 1.00 64.75 82 GLY A N 1
ATOM 595 C CA . GLY A 1 82 ? -0.429 10.260 14.051 1.00 64.75 82 GLY A CA 1
ATOM 596 C C . GLY A 1 82 ? -0.089 10.152 15.540 1.00 64.75 82 GLY A C 1
ATOM 597 O O . GLY A 1 82 ? 0.264 9.078 16.013 1.00 64.75 82 GLY A O 1
ATOM 598 N N . PRO A 1 83 ? -0.261 11.245 16.290 1.00 57.75 83 PRO A N 1
ATOM 599 C CA . PRO A 1 83 ? 0.773 12.216 16.596 1.00 57.75 83 PRO A CA 1
ATOM 600 C C . PRO A 1 83 ? 1.833 11.750 17.610 1.00 57.75 83 PRO A C 1
ATOM 602 O O . PRO A 1 83 ? 1.585 11.017 18.557 1.00 57.75 83 PRO A O 1
ATOM 605 N N . MET A 1 84 ? 3.022 12.314 17.445 1.00 52.47 84 MET A N 1
ATOM 606 C CA . MET A 1 84 ? 4.290 11.928 18.060 1.00 52.47 84 MET A CA 1
ATOM 607 C C . MET A 1 84 ? 4.683 12.744 19.314 1.00 52.47 84 MET A C 1
ATOM 609 O O . MET A 1 84 ? 5.859 12.831 19.651 1.00 52.47 84 MET A O 1
ATOM 613 N N . ASN A 1 85 ? 3.708 13.341 20.012 1.00 53.28 85 ASN A N 1
ATOM 614 C CA . ASN A 1 85 ? 3.910 14.160 21.219 1.00 53.28 85 ASN A CA 1
ATOM 615 C C . ASN A 1 85 ? 2.913 13.781 22.330 1.00 53.28 85 ASN A C 1
ATOM 617 O O . ASN A 1 85 ? 1.785 13.396 22.037 1.00 53.28 85 ASN A O 1
ATOM 621 N N . MET A 1 86 ? 3.283 13.985 23.604 1.00 53.00 86 MET A N 1
ATOM 622 C CA . MET A 1 86 ? 2.448 13.638 24.776 1.00 53.00 86 MET A CA 1
ATOM 623 C C . MET A 1 86 ? 1.099 14.386 24.849 1.00 53.00 86 MET A C 1
ATOM 625 O O . MET A 1 86 ? 0.184 13.923 25.520 1.00 53.00 86 MET A O 1
ATOM 629 N N . ASN A 1 87 ? 0.953 15.514 24.141 1.00 54.53 87 ASN A N 1
ATOM 630 C CA . ASN A 1 87 ? -0.224 16.394 24.220 1.00 54.53 87 ASN A CA 1
ATOM 631 C C . ASN A 1 87 ? -1.204 16.256 23.041 1.00 54.53 87 ASN A C 1
ATOM 633 O O . ASN A 1 87 ? -2.119 17.067 22.910 1.00 54.53 87 ASN A O 1
ATOM 637 N N . GLN A 1 88 ? -1.008 15.284 22.148 1.00 58.75 88 GLN A N 1
ATOM 638 C CA . GLN A 1 88 ? -1.883 15.079 20.993 1.00 58.75 88 GLN A CA 1
ATOM 639 C C . GLN A 1 88 ? -2.467 13.661 21.000 1.00 58.75 88 GLN A C 1
ATOM 641 O O . GLN A 1 88 ? -1.843 12.705 21.449 1.00 58.75 88 GLN A O 1
ATOM 646 N N . THR A 1 89 ? -3.698 13.521 20.515 1.00 59.75 89 THR A N 1
ATOM 647 C CA . THR A 1 89 ? -4.447 12.264 20.564 1.00 59.75 89 THR A CA 1
ATOM 648 C C . THR A 1 89 ? -4.112 11.367 19.368 1.00 59.75 89 THR A C 1
ATOM 650 O O . THR A 1 89 ? -4.338 11.748 18.218 1.00 59.75 89 THR A O 1
ATOM 653 N N . TYR A 1 90 ? -3.621 10.148 19.635 1.00 69.88 90 TYR A N 1
ATOM 654 C CA . TYR A 1 90 ? -3.472 9.051 18.661 1.00 69.88 90 TYR A CA 1
ATOM 655 C C . TYR A 1 90 ? -4.839 8.639 18.107 1.00 69.88 90 TYR A C 1
ATOM 657 O O . TYR A 1 90 ? -5.492 7.733 18.620 1.00 69.88 90 TYR A O 1
ATOM 665 N N . SER A 1 91 ? -5.293 9.364 17.088 1.00 73.44 91 SER A N 1
ATOM 666 C CA . SER A 1 91 ? -6.642 9.239 16.524 1.00 73.44 91 SER A CA 1
ATOM 667 C C . SER A 1 91 ? -6.650 8.973 15.019 1.00 73.44 91 SER A C 1
ATOM 669 O O . SER A 1 91 ? -7.648 8.473 14.503 1.00 73.44 91 SER A O 1
ATOM 671 N N . SER A 1 92 ? -5.545 9.239 14.319 1.00 81.81 92 SER A N 1
ATOM 672 C CA . SER A 1 92 ? -5.405 8.962 12.891 1.00 81.81 92 SER A CA 1
ATOM 673 C C . SER A 1 92 ? -3.981 8.553 12.517 1.00 81.81 92 SER A C 1
ATOM 675 O O . SER A 1 92 ? -3.036 8.714 13.290 1.00 81.81 92 SER A O 1
ATOM 677 N N . LEU A 1 93 ? -3.834 7.984 11.325 1.00 85.56 93 LEU A N 1
ATOM 678 C CA . LEU A 1 93 ? -2.552 7.796 10.653 1.00 85.56 93 LEU A CA 1
ATOM 679 C C . LEU A 1 93 ? -2.655 8.336 9.231 1.00 85.56 93 LEU A C 1
ATOM 681 O O . LEU A 1 93 ? -3.742 8.391 8.656 1.00 85.56 93 LEU A O 1
ATOM 685 N N . THR A 1 94 ? -1.518 8.702 8.658 1.00 87.75 94 THR A N 1
ATOM 686 C CA . THR A 1 94 ? -1.447 9.300 7.328 1.00 87.75 94 THR A CA 1
ATOM 687 C C . THR A 1 94 ? -0.523 8.481 6.445 1.00 87.75 94 THR A C 1
ATOM 689 O O . THR A 1 94 ? 0.582 8.127 6.852 1.00 87.75 94 THR A O 1
ATOM 692 N N . ILE A 1 95 ? -0.960 8.198 5.223 1.00 90.38 95 ILE A N 1
ATOM 693 C CA . ILE A 1 95 ? -0.189 7.473 4.214 1.00 90.38 95 ILE A CA 1
ATOM 694 C C . ILE A 1 95 ? 0.069 8.432 3.058 1.00 90.38 95 ILE A C 1
ATOM 696 O O . ILE A 1 95 ? -0.873 8.971 2.479 1.00 90.38 95 ILE A O 1
ATOM 700 N N . LEU A 1 96 ? 1.338 8.667 2.744 1.00 90.06 96 LEU A N 1
ATOM 701 C CA . LEU A 1 96 ? 1.757 9.492 1.619 1.00 90.06 96 LEU A CA 1
ATOM 702 C C . LEU A 1 96 ? 2.225 8.588 0.492 1.00 90.06 96 LEU A C 1
ATOM 704 O O . LEU A 1 96 ? 3.164 7.829 0.708 1.00 90.06 96 LEU A O 1
ATOM 708 N N . SER A 1 97 ? 1.633 8.700 -0.691 1.00 91.06 97 SER A N 1
ATOM 709 C CA . SER A 1 97 ? 1.979 7.878 -1.855 1.00 91.06 97 SER A CA 1
ATOM 710 C C . SER A 1 97 ? 2.196 8.754 -3.082 1.00 91.06 97 SER A C 1
ATOM 712 O O . SER A 1 97 ? 1.463 9.720 -3.289 1.00 91.06 97 SER A O 1
ATOM 714 N N . GLN A 1 98 ? 3.173 8.414 -3.920 1.00 90.69 98 GLN A N 1
ATOM 715 C CA . GLN A 1 98 ? 3.428 9.120 -5.180 1.00 90.69 98 GLN A CA 1
ATOM 716 C C . GLN A 1 98 ? 3.908 8.141 -6.244 1.00 90.69 98 GLN A C 1
ATOM 718 O O . GLN A 1 98 ? 4.811 7.353 -5.984 1.00 90.69 98 GLN A O 1
ATOM 723 N N . GLY A 1 99 ? 3.327 8.191 -7.439 1.00 90.00 99 GLY A N 1
ATOM 724 C CA . GLY A 1 99 ? 3.717 7.331 -8.546 1.00 90.00 99 GLY A CA 1
ATOM 725 C C . GLY A 1 99 ? 4.771 7.957 -9.461 1.00 90.00 99 GLY A C 1
ATOM 726 O O . GLY A 1 99 ? 4.750 9.150 -9.755 1.00 90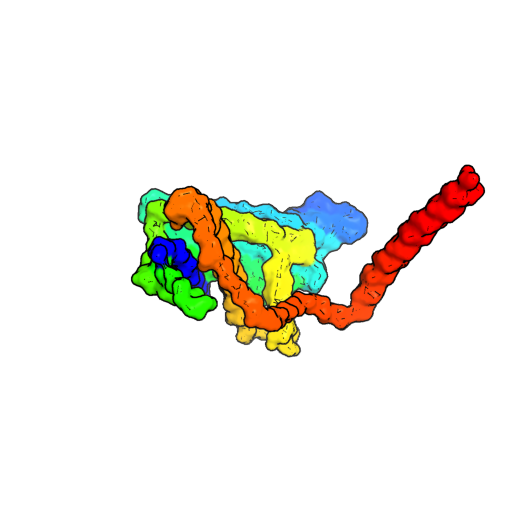.00 99 GLY A O 1
ATOM 727 N N . PHE A 1 100 ? 5.684 7.123 -9.956 1.00 88.81 100 PHE A N 1
ATOM 728 C CA . PHE A 1 100 ? 6.719 7.477 -10.925 1.00 88.81 100 PHE A CA 1
ATOM 729 C C . PHE A 1 100 ? 6.718 6.500 -12.105 1.00 88.81 100 PHE A C 1
ATOM 731 O O . PHE A 1 100 ? 6.346 5.327 -11.969 1.00 88.81 100 PHE A O 1
ATOM 738 N N . TYR A 1 101 ? 7.191 6.974 -13.262 1.00 89.06 101 TYR A N 1
ATOM 739 C CA . TYR A 1 101 ? 7.310 6.193 -14.501 1.00 89.06 101 TYR A CA 1
ATOM 740 C C . TYR A 1 101 ? 5.969 5.572 -14.916 1.00 89.06 101 TYR A C 1
ATOM 742 O O . TYR A 1 101 ? 5.014 6.317 -15.135 1.00 89.06 101 TYR A O 1
ATOM 750 N N . LYS A 1 102 ? 5.860 4.236 -14.961 1.00 87.25 102 LYS A N 1
ATOM 751 C CA . LYS A 1 102 ? 4.611 3.519 -15.265 1.00 87.25 102 LYS A CA 1
ATOM 752 C C . LYS A 1 102 ? 3.430 3.977 -14.398 1.00 87.25 102 LYS A C 1
ATOM 754 O O . LYS A 1 102 ? 2.288 3.922 -14.846 1.00 87.25 102 LYS A O 1
ATOM 759 N N . TYR A 1 103 ? 3.694 4.451 -13.178 1.00 89.69 103 TYR A N 1
ATOM 760 C CA . TYR A 1 103 ? 2.670 4.892 -12.228 1.00 89.69 103 TYR A CA 1
ATOM 761 C C . TYR A 1 103 ? 2.472 6.411 -12.175 1.00 89.69 103 TYR A C 1
ATOM 763 O O . TYR A 1 103 ? 1.835 6.903 -11.252 1.00 89.69 103 TYR A O 1
ATOM 771 N N . ARG A 1 104 ? 2.964 7.169 -13.168 1.00 86.81 104 ARG A N 1
ATOM 772 C CA . ARG A 1 104 ? 2.838 8.641 -13.224 1.00 86.81 104 ARG A CA 1
ATOM 773 C C . ARG A 1 104 ? 1.404 9.181 -13.202 1.00 86.81 104 ARG A C 1
ATOM 775 O O . ARG A 1 104 ? 1.214 10.373 -13.028 1.00 86.81 104 ARG A O 1
ATOM 782 N N . PHE A 1 105 ? 0.409 8.322 -13.415 1.00 81.81 105 PHE A N 1
ATOM 783 C CA . PHE A 1 105 ? -1.007 8.678 -13.314 1.00 81.81 105 PHE A CA 1
ATOM 784 C C . PHE A 1 105 ? -1.449 8.966 -11.868 1.00 81.81 105 PHE A C 1
ATOM 786 O O . PHE A 1 105 ? -2.519 9.538 -11.655 1.00 81.81 105 PHE A O 1
ATOM 793 N N . LEU A 1 106 ? -0.656 8.548 -10.873 1.00 85.50 106 LEU A N 1
ATOM 794 C CA . LEU A 1 106 ? -0.895 8.827 -9.464 1.00 85.50 106 LEU A CA 1
ATOM 795 C C . LEU A 1 106 ? 0.026 9.958 -8.988 1.00 85.50 106 LEU A C 1
ATOM 797 O O . LEU A 1 106 ? 1.199 9.728 -8.681 1.00 85.50 106 LEU A O 1
ATOM 801 N N . ASP A 1 107 ? -0.531 11.162 -8.871 1.00 86.94 107 ASP A N 1
ATOM 802 C CA . ASP A 1 107 ? 0.177 12.290 -8.265 1.00 86.94 107 ASP A CA 1
ATOM 803 C C . ASP A 1 107 ? 0.427 12.050 -6.770 1.00 86.94 107 ASP A C 1
ATOM 805 O O . ASP A 1 107 ? -0.099 11.119 -6.151 1.00 86.94 107 ASP A O 1
ATOM 809 N N . ALA A 1 108 ? 1.239 12.924 -6.172 1.00 85.62 108 ALA A N 1
ATOM 810 C CA . ALA A 1 108 ? 1.450 12.928 -4.734 1.00 85.62 108 ALA A CA 1
ATOM 811 C C . ALA A 1 108 ? 0.101 13.027 -4.003 1.00 85.62 108 ALA A C 1
ATOM 813 O O . ALA A 1 108 ? -0.654 13.988 -4.159 1.00 85.62 108 ALA A O 1
ATOM 814 N N . SER A 1 109 ? -0.190 12.011 -3.199 1.00 86.81 109 SER A N 1
ATOM 815 C CA . SER A 1 109 ? -1.473 11.821 -2.539 1.00 86.81 109 SER A CA 1
ATOM 816 C C . SER A 1 109 ? -1.283 11.552 -1.056 1.00 86.81 109 SER A C 1
ATOM 818 O O . SER A 1 109 ? -0.282 10.976 -0.626 1.00 86.81 109 SER A O 1
ATOM 820 N N . ILE A 1 110 ? -2.257 12.010 -0.272 1.00 85.12 110 ILE A N 1
ATOM 821 C CA . ILE A 1 110 ? -2.292 11.859 1.177 1.00 85.12 110 ILE A CA 1
ATOM 822 C C . ILE A 1 110 ? -3.600 11.157 1.534 1.00 85.12 110 ILE A C 1
ATOM 824 O O . ILE A 1 110 ? -4.688 11.661 1.253 1.00 85.12 110 ILE A O 1
ATOM 828 N N . CYS A 1 111 ? -3.483 9.992 2.159 1.00 87.25 111 CYS A N 1
ATOM 829 C CA . CYS A 1 111 ? -4.593 9.196 2.653 1.00 87.25 111 CYS A CA 1
ATOM 830 C C . CYS A 1 111 ? -4.606 9.270 4.183 1.00 87.25 111 CYS A C 1
ATOM 832 O O . CYS A 1 111 ? -3.751 8.680 4.845 1.00 87.25 111 CYS A O 1
ATOM 834 N N . GLU A 1 112 ? -5.560 10.017 4.742 1.00 87.44 112 GLU A N 1
ATOM 835 C CA . GLU A 1 112 ? -5.777 10.083 6.186 1.00 87.44 112 GLU A CA 1
ATOM 836 C C . GLU A 1 112 ? -6.760 8.994 6.615 1.00 87.44 112 GLU A C 1
ATOM 838 O O . GLU A 1 112 ? -7.901 8.911 6.151 1.00 87.44 112 GLU A O 1
ATOM 843 N N . VAL A 1 113 ? -6.304 8.156 7.534 1.00 86.31 113 VAL A N 1
ATOM 844 C CA . VAL A 1 113 ? -7.046 7.024 8.065 1.00 86.31 113 VAL A CA 1
ATOM 845 C C . VAL A 1 113 ? -7.463 7.351 9.490 1.00 86.31 113 VAL A C 1
ATOM 847 O O . VAL A 1 113 ? -6.618 7.502 10.373 1.00 86.31 113 VAL A O 1
ATOM 850 N N . THR A 1 114 ? -8.772 7.405 9.727 1.00 86.00 114 THR A N 1
ATOM 851 C CA . THR A 1 114 ? -9.356 7.600 11.057 1.00 86.00 114 THR A CA 1
ATOM 852 C C . THR A 1 114 ? -10.124 6.336 11.452 1.00 86.00 114 THR A C 1
ATOM 854 O O . THR A 1 114 ? -11.285 6.164 11.061 1.00 86.00 114 THR A O 1
ATOM 857 N N . PRO A 1 115 ? -9.491 5.399 12.177 1.00 81.00 115 PRO A N 1
ATOM 858 C CA . PRO A 1 115 ? -10.161 4.172 12.569 1.00 81.00 115 PRO A CA 1
ATOM 859 C C . PRO A 1 115 ? -11.210 4.437 13.655 1.00 81.00 115 PRO A C 1
ATOM 861 O O . PRO A 1 115 ? -11.022 5.259 14.557 1.00 81.00 115 PRO A O 1
ATOM 864 N N . LEU A 1 116 ? -12.328 3.718 13.570 1.00 83.12 116 LEU A N 1
ATOM 865 C CA . LEU A 1 116 ? -13.377 3.696 14.584 1.00 83.12 116 LEU A CA 1
ATOM 866 C C . LEU A 1 116 ? -13.419 2.294 15.184 1.00 83.12 116 LEU A C 1
ATOM 868 O O . LEU A 1 116 ? -13.392 1.314 14.450 1.00 83.12 116 LEU A O 1
ATOM 872 N N . LEU A 1 117 ? -13.506 2.190 16.505 1.00 80.81 117 LEU A N 1
ATOM 873 C CA . LEU A 1 117 ? -13.874 0.969 17.212 1.00 80.81 117 LEU A CA 1
ATOM 874 C C . LEU A 1 117 ? -15.391 0.865 17.201 1.00 80.81 117 LEU A C 1
ATOM 876 O O . LEU A 1 117 ? -16.078 1.645 17.853 1.00 80.81 117 LEU A O 1
ATOM 880 N N . THR A 1 118 ? -15.933 -0.092 16.466 1.00 80.38 118 THR A N 1
ATOM 881 C CA . THR A 1 118 ? -17.372 -0.367 16.501 1.00 80.38 118 THR A CA 1
ATOM 882 C C . THR A 1 118 ? -17.647 -1.609 17.299 1.00 80.38 118 THR A C 1
ATOM 884 O O . THR A 1 118 ? -16.772 -2.439 17.443 1.00 80.38 118 THR A O 1
ATOM 887 N N . THR A 1 119 ? -18.840 -1.732 17.850 1.00 76.75 119 THR A N 1
ATOM 888 C CA . THR A 1 119 ? -19.330 -2.951 18.473 1.00 76.75 119 THR A CA 1
ATOM 889 C C . THR A 1 119 ? -20.408 -3.503 17.574 1.00 76.75 119 THR A C 1
ATOM 891 O O . THR A 1 119 ? -21.394 -2.820 17.328 1.00 76.75 119 THR A O 1
ATOM 894 N N . VAL A 1 120 ? -20.223 -4.719 17.079 1.00 76.50 120 VAL A N 1
ATOM 895 C CA . VAL A 1 120 ? -21.189 -5.430 16.252 1.00 76.50 120 VAL A CA 1
ATOM 896 C C . VAL A 1 120 ? -21.847 -6.545 17.048 1.00 76.50 120 VAL A C 1
ATOM 898 O O . VAL A 1 120 ? -21.201 -7.294 17.791 1.00 76.50 120 VAL A O 1
ATOM 901 N N . ARG A 1 121 ? -23.156 -6.668 16.869 1.00 75.44 121 ARG A N 1
ATOM 902 C CA . ARG A 1 121 ? -23.927 -7.829 17.277 1.00 75.44 121 ARG A CA 1
ATOM 903 C C . ARG A 1 121 ? -24.130 -8.695 16.045 1.00 75.44 121 ARG A C 1
ATOM 905 O O . ARG A 1 121 ? -24.838 -8.310 15.122 1.00 75.44 121 ARG A O 1
ATOM 912 N N . ALA A 1 122 ? -23.495 -9.860 16.040 1.00 74.75 122 ALA A N 1
ATOM 913 C CA . ALA A 1 122 ? -23.785 -10.894 15.057 1.00 74.75 122 ALA A CA 1
ATOM 914 C C . ALA A 1 122 ? -24.976 -11.725 15.552 1.00 74.75 122 ALA A C 1
ATOM 916 O O . ALA A 1 122 ? -24.962 -12.219 16.687 1.00 74.75 122 ALA A O 1
ATOM 917 N N . ASN A 1 123 ? -26.004 -11.841 14.720 1.00 74.25 123 ASN A N 1
ATOM 918 C CA . ASN A 1 123 ? -27.136 -12.726 14.923 1.00 74.25 123 ASN A CA 1
ATOM 919 C C . ASN A 1 123 ? -27.016 -13.914 13.963 1.00 74.25 123 ASN A C 1
ATOM 921 O O . ASN A 1 123 ? -26.837 -13.741 12.760 1.00 74.25 123 ASN A O 1
ATOM 925 N N . TYR A 1 124 ? -27.107 -15.111 14.530 1.00 71.31 124 TYR A N 1
ATOM 926 C CA . TYR A 1 124 ? -27.048 -16.376 13.813 1.00 71.31 124 TYR A CA 1
ATOM 927 C C . TYR A 1 124 ? -28.423 -17.022 13.966 1.00 71.31 124 TYR A C 1
ATOM 929 O O . TYR A 1 124 ? -28.707 -17.650 14.985 1.00 71.31 124 TYR A O 1
ATOM 937 N N . SER A 1 125 ? -29.308 -16.795 12.997 1.00 76.62 125 SER A N 1
ATOM 938 C CA . SER A 1 125 ? -30.674 -17.325 13.024 1.00 76.62 125 SER A CA 1
ATOM 939 C C . SER A 1 125 ? -31.073 -17.821 11.642 1.00 76.62 125 SER A C 1
ATOM 941 O O . SER A 1 125 ? -30.872 -17.099 10.668 1.00 76.62 125 SER A O 1
ATOM 943 N N . ASN A 1 126 ? -31.691 -19.003 11.570 1.00 72.44 126 ASN A N 1
ATOM 944 C CA . ASN A 1 126 ? -32.219 -19.593 10.332 1.00 72.44 126 ASN A CA 1
ATOM 945 C C . ASN A 1 126 ? -31.172 -19.688 9.206 1.00 72.44 126 ASN A C 1
ATOM 947 O O . ASN A 1 126 ? -31.425 -19.219 8.100 1.00 72.44 126 ASN A O 1
ATOM 951 N N . ASP A 1 127 ? -29.978 -20.212 9.512 1.00 62.84 127 ASP A N 1
ATOM 952 C CA . ASP A 1 127 ? -28.846 -20.332 8.572 1.00 62.84 127 ASP A CA 1
ATOM 953 C C . ASP A 1 127 ? -28.372 -19.005 7.944 1.00 62.84 127 ASP A C 1
ATOM 955 O O . ASP A 1 127 ? -27.547 -18.992 7.030 1.00 62.84 127 ASP A O 1
ATOM 959 N N . LEU A 1 128 ? -28.845 -17.868 8.464 1.00 64.12 128 LEU A N 1
ATOM 960 C CA . LEU A 1 128 ? -28.456 -16.538 8.028 1.00 64.12 128 LEU A CA 1
ATOM 961 C C . LEU A 1 128 ? -27.606 -15.865 9.105 1.00 64.12 128 LEU A C 1
ATOM 963 O O . LEU A 1 128 ? -27.977 -15.807 10.282 1.00 64.12 128 LEU A O 1
ATOM 967 N N . ILE A 1 129 ? -26.467 -15.323 8.680 1.00 70.00 129 ILE A N 1
ATOM 968 C CA . ILE A 1 129 ? -25.613 -14.482 9.515 1.00 70.00 129 ILE A CA 1
ATOM 969 C C . ILE A 1 129 ? -25.980 -13.035 9.203 1.00 70.00 129 ILE A C 1
ATOM 971 O O . ILE A 1 129 ? -25.680 -12.539 8.117 1.00 70.00 129 ILE A O 1
ATOM 975 N N . SER A 1 130 ? -26.628 -12.353 10.145 1.00 77.12 130 SER A N 1
ATOM 976 C CA . SER A 1 130 ? -26.840 -10.906 10.070 1.00 77.12 130 SER A CA 1
ATOM 977 C C . SER A 1 130 ? -25.982 -10.192 11.106 1.00 77.12 130 SER A C 1
ATOM 979 O O . SER A 1 130 ? -25.689 -10.722 12.179 1.00 77.12 130 SER A O 1
ATOM 981 N N . SER A 1 131 ? -25.520 -8.990 10.776 1.00 76.19 131 SER A N 1
ATOM 982 C CA . SER A 1 131 ? -24.730 -8.164 11.681 1.00 76.19 131 SER A CA 1
ATOM 983 C C . SER A 1 131 ? -25.343 -6.777 11.798 1.00 76.19 131 SER A C 1
ATOM 985 O O . SER A 1 131 ? -25.780 -6.181 10.816 1.00 76.19 131 SER A O 1
ATOM 987 N N . GLU A 1 132 ? -25.372 -6.267 13.022 1.00 82.00 132 GLU A N 1
ATOM 988 C CA . GLU A 1 132 ? -25.816 -4.913 13.328 1.00 82.00 132 GLU A CA 1
ATOM 989 C C . GLU A 1 132 ? -24.721 -4.194 14.114 1.00 82.00 132 GLU A C 1
ATOM 991 O O . GLU A 1 132 ? -24.103 -4.773 15.011 1.00 82.00 132 GLU A O 1
ATOM 996 N N . VAL A 1 133 ? -24.457 -2.934 13.771 1.00 81.38 133 VAL A N 1
ATOM 997 C CA . VAL A 1 133 ? -23.516 -2.091 14.513 1.00 81.38 133 VAL A CA 1
ATOM 998 C C . VAL A 1 133 ? -24.250 -1.487 15.710 1.00 81.38 133 VAL A C 1
ATOM 1000 O O . VAL A 1 133 ? -25.045 -0.567 15.558 1.00 81.38 133 VAL A O 1
ATOM 1003 N N . ASN A 1 134 ? -23.954 -1.977 16.911 1.00 82.50 134 ASN A N 1
ATOM 1004 C CA . ASN A 1 134 ? -24.515 -1.480 18.167 1.00 82.50 134 ASN A CA 1
ATOM 1005 C C . ASN A 1 134 ? -23.928 -0.126 18.587 1.00 82.50 134 ASN A C 1
ATOM 1007 O O . ASN A 1 134 ? -24.627 0.704 19.161 1.00 82.50 134 ASN A O 1
ATOM 1011 N N . SER A 1 135 ? -22.627 0.087 18.382 1.00 84.69 135 SER A N 1
ATOM 1012 C CA . SER A 1 135 ? -21.966 1.349 18.729 1.00 84.69 135 SER A CA 1
ATOM 1013 C C . SER A 1 135 ? -20.732 1.581 17.869 1.00 84.69 135 SER A C 1
ATOM 1015 O O . SER A 1 135 ? -20.165 0.637 17.333 1.00 84.69 135 SER A O 1
ATOM 1017 N N . SER A 1 136 ? -20.309 2.836 17.730 1.00 83.38 136 SER A N 1
ATOM 1018 C CA . SER A 1 136 ? -19.088 3.222 17.021 1.00 83.38 136 SER A CA 1
ATOM 1019 C C . SER A 1 136 ? -18.422 4.371 17.761 1.00 83.38 136 SER A C 1
ATOM 1021 O O . SER A 1 136 ? -19.022 5.432 17.926 1.00 83.38 136 SER A O 1
ATOM 1023 N N . THR A 1 137 ? -17.183 4.179 18.196 1.00 83.81 137 THR A N 1
ATOM 1024 C CA . THR A 1 137 ? -16.389 5.180 18.904 1.00 83.81 137 THR A CA 1
ATOM 1025 C C . THR A 1 137 ? -15.069 5.426 18.175 1.00 83.81 137 THR A C 1
ATOM 1027 O O . THR A 1 137 ? -14.443 4.492 17.680 1.00 83.81 137 THR A O 1
ATOM 1030 N N . PRO A 1 138 ? -14.615 6.683 18.062 1.00 81.00 138 PRO A N 1
ATOM 1031 C CA . PRO A 1 138 ? -13.302 6.967 17.501 1.00 81.00 138 PRO A CA 1
ATOM 1032 C C . PRO A 1 138 ? -12.199 6.447 18.424 1.00 81.00 138 PRO A C 1
ATOM 1034 O O . PRO A 1 138 ? -12.392 6.323 19.638 1.00 81.00 138 PRO A O 1
ATOM 1037 N N . PHE A 1 139 ? -11.025 6.185 17.852 1.00 78.56 139 PHE A N 1
ATOM 1038 C CA . PHE A 1 139 ? -9.856 5.809 18.638 1.00 78.56 139 PHE A CA 1
ATOM 1039 C C . PHE A 1 139 ? -9.513 6.898 19.664 1.00 78.56 139 PHE A C 1
ATOM 1041 O O . PHE A 1 139 ? -9.418 8.087 19.357 1.00 78.56 139 PHE A O 1
ATOM 1048 N N . ARG A 1 140 ? -9.340 6.455 20.909 1.00 76.06 140 ARG A N 1
ATOM 1049 C CA . ARG A 1 140 ? -8.853 7.247 22.047 1.00 76.06 140 ARG A CA 1
ATOM 1050 C C . ARG A 1 140 ? -7.367 6.961 22.301 1.00 76.06 140 ARG A C 1
ATOM 1052 O O . ARG A 1 140 ? -6.908 5.905 21.865 1.00 76.06 140 ARG A O 1
ATOM 1059 N N . PRO A 1 141 ? -6.641 7.809 23.057 1.00 73.12 141 PRO A N 1
ATOM 1060 C CA . PRO A 1 141 ? -5.218 7.609 23.371 1.00 73.12 141 PRO A CA 1
ATOM 1061 C C . PRO A 1 141 ? -4.864 6.227 23.940 1.00 73.12 141 PRO A C 1
ATOM 1063 O O . PRO A 1 141 ? -3.786 5.708 23.678 1.00 73.12 141 PRO A O 1
ATOM 1066 N N . GLU A 1 142 ? -5.795 5.597 24.655 1.00 75.69 142 GLU A N 1
ATOM 1067 C CA . GLU A 1 142 ? -5.667 4.238 25.200 1.00 75.69 142 GLU A CA 1
ATOM 1068 C C . GLU A 1 142 ? -5.502 3.151 24.119 1.00 75.69 142 GLU A C 1
ATOM 1070 O O . GLU A 1 142 ? -5.017 2.064 24.404 1.00 75.69 142 GLU A O 1
ATOM 1075 N N . ASN A 1 143 ? -5.870 3.437 22.866 1.00 77.00 143 ASN A N 1
ATOM 1076 C CA . ASN A 1 143 ? -5.794 2.500 21.739 1.00 77.00 143 ASN A CA 1
ATOM 1077 C C . ASN A 1 143 ? -4.498 2.659 20.928 1.00 77.00 143 ASN A C 1
ATOM 1079 O O . ASN A 1 143 ? -4.414 2.189 19.789 1.00 77.00 143 ASN A O 1
ATOM 1083 N N . VAL A 1 144 ? -3.490 3.344 21.479 1.00 77.19 144 VAL A N 1
ATOM 1084 C CA . VAL A 1 144 ? -2.237 3.651 20.776 1.00 77.19 144 VAL A CA 1
ATOM 1085 C C . VAL A 1 144 ? -1.525 2.395 20.277 1.00 77.19 144 VAL A C 1
ATOM 1087 O O . VAL A 1 144 ? -0.998 2.399 19.166 1.00 77.19 144 VAL A O 1
ATOM 1090 N N . GLN A 1 145 ? -1.551 1.297 21.036 1.00 79.31 145 GLN A N 1
ATOM 1091 C CA . GLN A 1 145 ? -0.932 0.030 20.636 1.00 79.31 145 GLN A CA 1
ATOM 1092 C C . GLN A 1 145 ? -1.624 -0.565 19.405 1.00 79.31 145 GLN A C 1
ATOM 1094 O O . GLN A 1 145 ? -0.951 -1.018 18.480 1.00 79.31 145 GLN A O 1
ATOM 1099 N N . LEU A 1 146 ? -2.959 -0.509 19.356 1.00 80.69 146 LEU A N 1
ATOM 1100 C CA . LEU A 1 146 ? -3.736 -0.998 18.217 1.00 80.69 146 LEU A CA 1
ATOM 1101 C C . LEU A 1 146 ? -3.483 -0.145 16.968 1.00 80.69 146 LEU A C 1
ATOM 1103 O O . LEU A 1 146 ? -3.254 -0.686 15.887 1.00 80.69 146 LEU A O 1
ATOM 1107 N N . LEU A 1 147 ? -3.458 1.183 17.114 1.00 81.38 147 LEU A N 1
ATOM 1108 C CA . LEU A 1 147 ? -3.139 2.083 16.003 1.00 81.38 147 LEU A CA 1
ATOM 1109 C C . LEU A 1 147 ? -1.701 1.877 15.505 1.00 81.38 147 LEU A C 1
ATOM 1111 O O . LEU A 1 147 ? -1.463 1.879 14.300 1.00 81.38 147 LEU A O 1
ATOM 1115 N N . SER A 1 148 ? -0.757 1.650 16.422 1.00 82.81 148 SER A N 1
ATOM 1116 C CA . SER A 1 148 ? 0.650 1.376 16.107 1.00 82.81 148 SER A CA 1
ATOM 1117 C C . SER A 1 148 ? 0.816 0.055 15.362 1.00 82.81 148 SER A C 1
ATOM 1119 O O . SER A 1 148 ? 1.584 -0.012 14.404 1.00 82.81 148 SER A O 1
ATOM 1121 N N . PHE A 1 149 ? 0.063 -0.981 15.747 1.00 85.88 149 PHE A N 1
ATOM 1122 C CA . PHE A 1 149 ? 0.016 -2.238 15.006 1.00 85.88 149 PHE A CA 1
ATOM 1123 C C . PHE A 1 149 ? -0.488 -2.015 13.576 1.00 85.88 149 PHE A C 1
ATOM 1125 O O . PHE A 1 149 ? 0.181 -2.416 12.626 1.00 85.88 149 PHE A O 1
ATOM 1132 N N . ILE A 1 150 ? -1.622 -1.325 13.409 1.00 87.62 150 ILE A N 1
ATOM 1133 C CA . ILE A 1 150 ? -2.193 -1.038 12.084 1.00 87.62 150 ILE A CA 1
ATOM 1134 C C . ILE A 1 150 ? -1.195 -0.235 11.238 1.00 87.62 150 ILE A C 1
ATOM 1136 O O . ILE A 1 150 ? -0.910 -0.615 10.104 1.00 87.62 150 ILE A O 1
ATOM 1140 N N . ALA A 1 151 ? -0.602 0.825 11.793 1.00 87.75 151 ALA A N 1
ATOM 1141 C CA . ALA A 1 151 ? 0.422 1.614 11.112 1.00 87.75 151 ALA A CA 1
ATOM 1142 C C . ALA A 1 151 ? 1.645 0.764 10.721 1.00 87.75 151 ALA A C 1
ATOM 1144 O O . ALA A 1 151 ? 2.193 0.936 9.631 1.00 87.75 151 ALA A O 1
ATOM 1145 N N . GLY A 1 152 ? 2.043 -0.184 11.574 1.00 88.81 152 GLY A N 1
ATOM 1146 C CA . GLY A 1 152 ? 3.096 -1.158 11.299 1.00 88.81 152 GLY A CA 1
ATOM 1147 C C . GLY A 1 152 ? 2.765 -2.071 10.119 1.00 88.81 152 GLY A C 1
ATOM 1148 O O . GLY A 1 152 ? 3.604 -2.236 9.235 1.00 88.81 152 GLY A O 1
ATOM 1149 N N . VAL A 1 153 ? 1.540 -2.602 10.050 1.00 90.88 153 VAL A N 1
ATOM 1150 C CA . VAL A 1 153 ? 1.106 -3.441 8.921 1.00 90.88 153 VAL A CA 1
ATOM 1151 C C . VAL A 1 153 ? 1.042 -2.635 7.628 1.00 90.88 153 VAL A C 1
ATOM 1153 O O . VAL A 1 153 ? 1.558 -3.084 6.609 1.00 90.88 153 VAL A O 1
ATOM 1156 N N . VAL A 1 154 ? 0.487 -1.422 7.658 1.00 91.38 154 VAL A N 1
ATOM 1157 C CA . VAL A 1 154 ? 0.450 -0.539 6.482 1.00 91.38 154 VAL A CA 1
ATOM 1158 C C . VAL A 1 154 ? 1.871 -0.206 6.015 1.00 91.38 154 VAL A C 1
ATOM 1160 O O . VAL A 1 154 ? 2.153 -0.263 4.818 1.00 91.38 154 VAL A O 1
ATOM 1163 N N . LYS A 1 155 ? 2.800 0.076 6.941 1.00 90.44 155 LYS A N 1
ATOM 1164 C CA . LYS A 1 155 ? 4.214 0.315 6.615 1.00 90.44 155 LYS A CA 1
ATOM 1165 C C . LYS A 1 155 ? 4.847 -0.919 5.978 1.00 90.44 155 LYS A C 1
ATOM 1167 O O . LYS A 1 155 ? 5.512 -0.798 4.953 1.00 90.44 155 LYS A O 1
ATOM 1172 N N . PHE A 1 156 ? 4.628 -2.093 6.566 1.00 91.19 156 PHE A N 1
ATOM 1173 C CA . PHE A 1 156 ? 5.128 -3.354 6.035 1.00 91.19 156 PHE A CA 1
ATOM 1174 C C . PHE A 1 156 ? 4.597 -3.607 4.621 1.00 91.19 156 PHE A C 1
ATOM 1176 O O . PHE A 1 156 ? 5.382 -3.891 3.719 1.00 91.19 156 PHE A O 1
ATOM 1183 N N . GLN A 1 157 ? 3.291 -3.442 4.402 1.00 91.88 157 GLN A N 1
ATOM 1184 C CA . GLN A 1 157 ? 2.673 -3.633 3.091 1.00 91.88 157 GLN A CA 1
ATOM 1185 C C . GLN A 1 157 ? 3.180 -2.624 2.064 1.00 91.88 157 GLN A C 1
ATOM 1187 O O . GLN A 1 157 ? 3.502 -3.009 0.946 1.00 91.88 157 GLN A O 1
ATOM 1192 N N . SER A 1 158 ? 3.338 -1.355 2.444 1.00 89.81 158 SER A N 1
ATOM 1193 C CA . SER A 1 158 ? 3.953 -0.356 1.569 1.00 89.81 158 SER A CA 1
ATOM 1194 C C . SER A 1 158 ? 5.340 -0.797 1.091 1.00 89.81 158 SER A C 1
ATOM 1196 O O . SER A 1 158 ? 5.593 -0.845 -0.114 1.00 89.81 158 SER A O 1
ATOM 1198 N N . MET A 1 159 ? 6.229 -1.163 2.021 1.00 89.00 159 MET A N 1
ATOM 1199 C CA . MET A 1 159 ? 7.611 -1.515 1.688 1.00 89.00 159 MET A CA 1
ATOM 1200 C C . MET A 1 159 ? 7.692 -2.779 0.829 1.00 89.00 159 MET A C 1
ATOM 1202 O O . MET A 1 159 ? 8.429 -2.803 -0.151 1.00 89.00 159 MET A O 1
ATOM 1206 N N . ASN A 1 160 ? 6.906 -3.804 1.161 1.00 91.38 160 ASN A N 1
ATOM 1207 C CA . ASN A 1 160 ? 6.941 -5.088 0.457 1.00 91.38 160 ASN A CA 1
ATOM 1208 C C . ASN A 1 160 ? 6.142 -5.091 -0.851 1.00 91.38 160 ASN A C 1
ATOM 1210 O O . ASN A 1 160 ? 6.319 -5.986 -1.672 1.00 91.38 160 ASN A O 1
ATOM 1214 N N . SER A 1 161 ? 5.282 -4.096 -1.073 1.00 92.00 161 SER A N 1
ATOM 1215 C CA . SER A 1 161 ? 4.543 -3.983 -2.330 1.00 92.00 161 SER A CA 1
ATOM 1216 C C . SER A 1 161 ? 5.413 -3.547 -3.507 1.00 92.00 161 SER A C 1
ATOM 1218 O O . SER A 1 161 ? 5.022 -3.772 -4.650 1.00 92.00 161 SER A O 1
ATOM 1220 N N . GLN A 1 162 ? 6.568 -2.925 -3.249 1.00 93.56 162 GLN A N 1
ATOM 1221 C CA . GLN A 1 162 ? 7.485 -2.443 -4.275 1.00 93.56 162 GLN A CA 1
ATOM 1222 C C . GLN A 1 162 ? 8.562 -3.494 -4.573 1.00 93.56 162 GLN A C 1
ATOM 1224 O O . GLN A 1 162 ? 9.452 -3.745 -3.765 1.00 93.56 162 GLN A O 1
ATOM 1229 N N . GLY A 1 163 ? 8.509 -4.069 -5.771 1.00 91.69 163 GLY A N 1
ATOM 1230 C CA . GLY A 1 163 ? 9.575 -4.883 -6.344 1.00 91.69 163 GLY A CA 1
ATOM 1231 C C . GLY A 1 163 ? 10.584 -4.055 -7.146 1.00 91.69 163 GLY A C 1
ATOM 1232 O O . GLY A 1 163 ? 10.526 -2.826 -7.207 1.00 91.69 163 GLY A O 1
ATOM 1233 N N . LEU A 1 164 ? 11.500 -4.749 -7.824 1.00 90.12 164 LEU A N 1
ATOM 1234 C CA . LEU A 1 164 ? 12.571 -4.117 -8.598 1.00 90.12 164 LEU A CA 1
ATOM 1235 C C . LEU A 1 164 ? 12.071 -3.328 -9.821 1.00 90.12 164 LEU A C 1
ATOM 1237 O O . LEU A 1 164 ? 12.660 -2.317 -10.184 1.00 90.12 164 LEU A O 1
ATOM 1241 N N . SER A 1 165 ? 11.012 -3.773 -10.489 1.00 89.25 165 SER A N 1
ATOM 1242 C CA . SER A 1 165 ? 10.495 -3.127 -11.708 1.00 89.25 165 SER A CA 1
ATOM 1243 C C . SER A 1 165 ? 9.024 -2.731 -11.614 1.00 89.25 165 SER A C 1
ATOM 1245 O O . SER A 1 165 ? 8.524 -2.040 -12.495 1.00 89.25 165 SER A O 1
ATOM 1247 N N . SER A 1 166 ? 8.318 -3.162 -10.574 1.00 92.44 166 SER A N 1
ATOM 1248 C CA . SER A 1 166 ? 6.874 -2.976 -10.432 1.00 92.44 166 SER A CA 1
ATOM 1249 C C . SER A 1 166 ? 6.473 -2.878 -8.968 1.00 92.44 166 SER A C 1
ATOM 1251 O O . SER A 1 166 ? 7.190 -3.342 -8.084 1.00 92.44 166 SER A O 1
ATOM 1253 N N . SER A 1 167 ? 5.315 -2.276 -8.724 1.00 93.12 167 SER A N 1
ATOM 1254 C CA . SER A 1 167 ? 4.617 -2.279 -7.446 1.00 93.12 167 SER A CA 1
ATOM 1255 C C . SER A 1 167 ? 3.308 -3.036 -7.607 1.00 93.12 167 SER A C 1
ATOM 1257 O O . SER A 1 167 ? 2.560 -2.755 -8.540 1.00 93.12 167 SER A O 1
ATOM 1259 N N . VAL A 1 168 ? 2.991 -3.941 -6.680 1.00 92.00 168 VAL A N 1
ATOM 1260 C CA . VAL A 1 168 ? 1.701 -4.651 -6.668 1.00 92.00 168 VAL A CA 1
ATOM 1261 C C . VAL A 1 168 ? 0.539 -3.660 -6.555 1.00 92.00 168 VAL A C 1
ATOM 1263 O O . VAL A 1 168 ? -0.460 -3.802 -7.258 1.00 92.00 168 VAL A O 1
ATOM 1266 N N . ILE A 1 169 ? 0.692 -2.611 -5.737 1.00 92.38 169 ILE A N 1
ATOM 1267 C CA . ILE A 1 169 ? -0.302 -1.534 -5.604 1.00 92.38 169 ILE A CA 1
ATOM 1268 C C . ILE A 1 169 ? -0.435 -0.801 -6.938 1.00 92.38 169 ILE A C 1
ATOM 1270 O O . ILE A 1 169 ? -1.534 -0.662 -7.471 1.00 92.38 169 ILE A O 1
ATOM 1274 N N . GLY A 1 170 ? 0.694 -0.378 -7.509 1.00 90.69 170 GLY A N 1
ATOM 1275 C CA . GLY A 1 170 ? 0.713 0.382 -8.756 1.00 90.69 170 GLY A CA 1
ATOM 1276 C C . GLY A 1 170 ? 0.146 -0.406 -9.936 1.00 90.69 170 GLY A C 1
ATOM 1277 O O . GLY A 1 170 ? -0.609 0.146 -10.730 1.00 90.69 170 GLY A O 1
ATOM 1278 N N . ASP A 1 171 ? 0.461 -1.697 -10.039 1.00 90.00 171 ASP A N 1
ATOM 1279 C CA . ASP A 1 171 ? -0.042 -2.585 -11.090 1.00 90.00 171 ASP A CA 1
ATOM 1280 C C . ASP A 1 171 ? -1.533 -2.865 -10.946 1.00 90.00 171 ASP A C 1
ATOM 1282 O O . ASP A 1 171 ? -2.242 -2.897 -11.952 1.00 90.00 171 ASP A O 1
ATOM 1286 N N . THR A 1 172 ? -2.020 -3.006 -9.712 1.00 88.88 172 THR A N 1
ATOM 1287 C CA . THR A 1 172 ? -3.452 -3.163 -9.435 1.00 88.88 172 THR A CA 1
ATOM 1288 C C . THR A 1 172 ? -4.213 -1.909 -9.861 1.00 88.88 172 THR A C 1
ATOM 1290 O O . THR A 1 172 ? -5.162 -2.002 -10.640 1.00 88.88 172 THR A O 1
ATOM 1293 N N . LEU A 1 173 ? -3.745 -0.726 -9.450 1.00 87.56 173 LEU A N 1
ATOM 1294 C CA . LEU A 1 173 ? -4.345 0.552 -9.845 1.00 87.56 173 LEU A CA 1
ATOM 1295 C C . LEU A 1 173 ? -4.283 0.772 -11.358 1.00 87.56 173 LEU A C 1
ATOM 1297 O O . LEU A 1 173 ? -5.278 1.160 -11.964 1.00 87.56 173 LEU A O 1
ATOM 1301 N N . TYR A 1 174 ? -3.139 0.478 -11.980 1.00 84.75 174 TYR A N 1
ATOM 1302 C CA . TYR A 1 174 ? -2.962 0.580 -13.427 1.00 84.75 174 TYR A CA 1
ATOM 1303 C C . TYR A 1 174 ? -3.912 -0.363 -14.177 1.00 84.75 174 TYR A C 1
ATOM 1305 O O . TYR A 1 174 ? -4.496 0.025 -15.187 1.00 84.75 174 TYR A O 1
ATOM 1313 N N . SER A 1 175 ? -4.099 -1.595 -13.691 1.00 84.06 175 SER A N 1
ATOM 1314 C CA . SER A 1 175 ? -5.010 -2.577 -14.289 1.00 84.06 175 SER A CA 1
ATOM 1315 C C . SER A 1 175 ? -6.467 -2.133 -14.187 1.00 84.06 175 SER A C 1
ATOM 1317 O O . SER A 1 175 ? -7.180 -2.152 -15.187 1.00 84.06 175 SER A O 1
ATOM 1319 N N . ILE A 1 176 ? -6.913 -1.699 -13.004 1.00 77.56 176 ILE A N 1
ATOM 1320 C CA . ILE A 1 176 ? -8.287 -1.219 -12.810 1.00 77.56 176 ILE A CA 1
ATOM 1321 C C . ILE A 1 176 ? -8.528 -0.001 -13.700 1.00 77.56 176 ILE A C 1
ATOM 1323 O O . ILE A 1 176 ? -9.473 0.012 -14.490 1.00 77.56 176 ILE A O 1
ATOM 1327 N N . TYR A 1 177 ? -7.619 0.972 -13.665 1.00 72.94 177 TYR A N 1
ATOM 1328 C CA . TYR A 1 177 ? -7.717 2.171 -14.485 1.00 72.94 177 TYR A CA 1
ATOM 1329 C C . TYR A 1 177 ? -7.778 1.842 -15.985 1.00 72.94 177 TYR A C 1
ATOM 1331 O O . TYR A 1 177 ? -8.742 2.209 -16.653 1.00 72.94 177 TYR A O 1
ATOM 1339 N N . SER A 1 178 ? -6.810 1.077 -16.504 1.00 73.88 178 SER A N 1
ATOM 1340 C CA . SER A 1 178 ? -6.755 0.709 -17.929 1.00 73.88 178 SER A CA 1
ATOM 1341 C C . SER A 1 178 ? -7.945 -0.133 -18.395 1.00 73.88 178 SER A C 1
ATOM 1343 O O . SER A 1 178 ? -8.313 -0.056 -19.562 1.00 73.88 178 SER A O 1
ATOM 1345 N N . SER A 1 179 ? -8.572 -0.907 -17.503 1.00 71.75 179 SER A N 1
ATOM 1346 C CA . SER A 1 179 ? -9.789 -1.664 -17.821 1.00 71.75 179 SER A CA 1
ATOM 1347 C C . SER A 1 179 ? -11.057 -0.807 -17.840 1.00 71.75 179 SER A C 1
ATOM 1349 O O . SER A 1 179 ? -11.997 -1.130 -18.562 1.00 71.75 179 SER A O 1
ATOM 1351 N N . THR A 1 180 ? -11.089 0.283 -17.065 1.00 64.06 180 THR A N 1
ATOM 1352 C CA . THR A 1 180 ? -12.289 1.125 -16.931 1.00 64.06 180 THR A CA 1
ATOM 1353 C C . THR A 1 180 ? -12.313 2.263 -17.954 1.00 64.06 180 THR A C 1
ATOM 1355 O O . THR A 1 180 ? -13.376 2.801 -18.259 1.00 64.06 180 THR A O 1
ATOM 1358 N N . THR A 1 181 ? -11.160 2.648 -18.508 1.00 58.72 181 THR A N 1
ATOM 1359 C CA . THR A 1 181 ? -11.050 3.820 -19.384 1.00 58.72 181 THR A CA 1
ATOM 1360 C C . THR A 1 181 ? -10.516 3.448 -20.766 1.00 58.72 181 THR A C 1
ATOM 1362 O O . THR A 1 181 ? -9.384 2.993 -20.891 1.00 58.72 181 THR A O 1
ATOM 1365 N N . ASN A 1 182 ? -11.284 3.737 -21.822 1.00 55.34 182 ASN A N 1
ATOM 1366 C CA . ASN A 1 182 ? -10.824 3.624 -23.219 1.00 55.34 182 ASN A CA 1
ATOM 1367 C C . ASN A 1 182 ? -9.829 4.734 -23.627 1.00 55.34 182 ASN A C 1
ATOM 1369 O O . ASN A 1 182 ? -9.337 4.746 -24.755 1.00 55.34 182 ASN A O 1
ATOM 1373 N N . THR A 1 183 ? -9.560 5.699 -22.745 1.00 53.25 183 THR A N 1
ATOM 1374 C CA . THR A 1 183 ? -8.633 6.814 -22.970 1.00 53.25 183 THR A CA 1
ATOM 1375 C C . THR A 1 183 ? -7.224 6.447 -22.519 1.00 53.25 183 THR A C 1
ATOM 1377 O O . THR A 1 183 ? -7.050 5.808 -21.482 1.00 53.25 183 THR A O 1
ATOM 1380 N N . SER A 1 184 ? -6.204 6.864 -23.276 1.00 54.59 184 SER A N 1
ATOM 1381 C CA . SER A 1 184 ? -4.808 6.659 -22.886 1.00 54.59 184 SER A CA 1
ATOM 1382 C C . SER A 1 184 ? -4.534 7.287 -21.515 1.00 54.59 184 SER A C 1
ATOM 1384 O O . SER A 1 184 ? -4.888 8.438 -21.272 1.00 54.59 184 SER A O 1
ATOM 1386 N N . ILE A 1 185 ? -3.861 6.530 -20.642 1.00 56.19 185 ILE A N 1
ATOM 1387 C CA . ILE A 1 185 ? -3.470 6.892 -19.260 1.00 56.19 185 ILE A CA 1
ATOM 1388 C C . ILE A 1 185 ? -2.724 8.233 -19.159 1.00 56.19 185 ILE A C 1
ATOM 1390 O O . ILE A 1 185 ? -2.653 8.839 -18.094 1.00 56.19 185 ILE A O 1
ATOM 1394 N N . ASP A 1 186 ? -2.199 8.713 -20.280 1.00 54.72 186 ASP A N 1
ATOM 1395 C CA . ASP A 1 186 ? -1.407 9.931 -20.368 1.00 54.72 186 ASP A CA 1
ATOM 1396 C C . ASP A 1 186 ? -2.238 11.205 -20.547 1.00 54.72 186 ASP A C 1
ATOM 1398 O O . ASP A 1 186 ? -1.729 12.297 -20.304 1.00 54.72 186 ASP A O 1
ATOM 1402 N N . ASN A 1 187 ? -3.509 11.087 -20.948 1.00 47.50 187 ASN A N 1
ATOM 1403 C CA . ASN A 1 187 ? -4.330 12.232 -21.319 1.00 47.50 187 ASN A CA 1
ATOM 1404 C C . ASN A 1 187 ? -5.556 12.357 -20.406 1.00 47.50 187 ASN A C 1
ATOM 1406 O O . ASN A 1 187 ? -6.561 11.674 -20.582 1.00 47.50 187 ASN A O 1
ATOM 1410 N N . ASN A 1 188 ? -5.477 13.347 -19.517 1.00 48.00 188 ASN A N 1
ATOM 1411 C CA . ASN A 1 188 ? -6.558 14.005 -18.780 1.00 48.00 188 ASN A CA 1
ATOM 1412 C C . ASN A 1 188 ? -6.918 13.478 -17.378 1.00 48.00 188 ASN A C 1
ATOM 1414 O O . ASN A 1 188 ? -7.595 12.472 -17.179 1.00 48.00 188 ASN A O 1
ATOM 1418 N N . LEU A 1 189 ? -6.569 14.350 -16.428 1.00 51.81 189 LEU A N 1
ATOM 1419 C CA . LEU A 1 189 ? -7.093 14.702 -15.099 1.00 51.81 189 LEU A CA 1
ATOM 1420 C C . LEU A 1 189 ? -8.545 14.295 -14.722 1.00 51.81 189 LEU A C 1
ATOM 1422 O O . LEU A 1 189 ? -8.903 14.356 -13.549 1.00 51.81 189 LEU A O 1
ATOM 1426 N N . GLY A 1 190 ? -9.393 13.877 -15.666 1.00 52.28 190 GLY A N 1
ATOM 1427 C CA . GLY A 1 190 ? -10.813 13.578 -15.441 1.00 52.28 190 GLY A CA 1
ATOM 1428 C C . GLY A 1 190 ? -11.090 12.323 -14.603 1.00 52.28 190 GLY A C 1
ATOM 1429 O O . GLY A 1 190 ? -12.081 12.289 -13.881 1.00 52.28 190 GLY A O 1
ATOM 1430 N N . ASN A 1 191 ? -10.198 11.325 -14.623 1.00 61.59 191 ASN A N 1
ATOM 1431 C CA . ASN A 1 191 ? -10.397 10.047 -13.912 1.00 61.59 191 ASN A CA 1
ATOM 1432 C C . ASN A 1 191 ? -9.521 9.869 -12.664 1.00 61.59 191 ASN A C 1
ATOM 1434 O O . ASN A 1 191 ? -9.496 8.797 -12.059 1.00 61.59 191 ASN A O 1
ATOM 1438 N N . GLN A 1 192 ? -8.833 10.925 -12.226 1.00 72.00 192 GLN A N 1
ATOM 1439 C CA . GLN A 1 192 ? -7.970 10.867 -11.046 1.00 72.00 192 GLN A CA 1
ATOM 1440 C C . GLN A 1 192 ? -8.756 10.516 -9.772 1.00 72.00 192 GLN A C 1
ATOM 1442 O O . GLN A 1 192 ? -8.275 9.791 -8.906 1.00 72.00 192 GLN A O 1
ATOM 1447 N N . THR A 1 193 ? -10.011 10.968 -9.686 1.00 76.38 193 THR A N 1
ATOM 1448 C CA . THR A 1 193 ? -10.921 10.645 -8.579 1.00 76.38 193 THR A CA 1
ATOM 1449 C C . THR A 1 193 ? -11.183 9.146 -8.455 1.00 76.38 193 THR A C 1
ATOM 1451 O O . THR A 1 193 ? -11.262 8.653 -7.334 1.00 76.38 193 THR A O 1
ATOM 1454 N N . GLN A 1 194 ? -11.272 8.415 -9.572 1.00 78.31 194 GLN A N 1
ATOM 1455 C CA . GLN A 1 194 ? -11.449 6.966 -9.529 1.00 78.31 194 GLN A CA 1
ATOM 1456 C C . GLN A 1 194 ? -10.182 6.285 -9.007 1.00 78.31 194 GLN A C 1
ATOM 1458 O O . GLN A 1 194 ? -10.275 5.501 -8.075 1.00 78.31 194 GLN A O 1
ATOM 1463 N N . VAL A 1 195 ? -8.998 6.643 -9.519 1.00 82.12 195 VAL A N 1
ATOM 1464 C CA . VAL A 1 195 ? -7.719 6.087 -9.030 1.00 82.12 195 VAL A CA 1
ATOM 1465 C C . VAL A 1 195 ? -7.558 6.299 -7.526 1.00 82.12 195 VAL A C 1
ATOM 1467 O O . VAL A 1 195 ? -7.180 5.375 -6.811 1.00 82.12 195 VAL A O 1
ATOM 1470 N N . TYR A 1 196 ? -7.873 7.498 -7.030 1.00 85.50 196 TYR A N 1
ATOM 1471 C CA . TYR A 1 196 ? -7.804 7.778 -5.597 1.00 85.50 196 TYR A CA 1
ATOM 1472 C C . TYR A 1 196 ? -8.826 6.992 -4.788 1.00 85.50 196 TYR A C 1
ATOM 1474 O O . TYR A 1 196 ? -8.508 6.581 -3.677 1.00 85.50 196 TYR A O 1
ATOM 1482 N N . LYS A 1 197 ? -10.022 6.758 -5.335 1.00 85.50 197 LYS A N 1
ATOM 1483 C CA . LYS A 1 197 ? -11.018 5.897 -4.701 1.00 85.50 197 LYS A CA 1
ATOM 1484 C C . LYS A 1 197 ? -10.518 4.454 -4.618 1.00 85.50 197 LYS A C 1
ATOM 1486 O O . LYS A 1 197 ? -10.584 3.866 -3.552 1.00 85.50 197 LYS A O 1
ATOM 1491 N N . GLU A 1 198 ? -9.953 3.908 -5.689 1.00 86.88 198 GLU A N 1
ATOM 1492 C CA . GLU A 1 198 ? -9.388 2.550 -5.670 1.00 86.88 198 GLU A CA 1
ATOM 1493 C C . GLU A 1 198 ? -8.197 2.435 -4.707 1.00 86.88 198 GLU A C 1
ATOM 1495 O O . GLU A 1 198 ? -8.064 1.447 -3.990 1.00 86.88 198 GLU A O 1
ATOM 1500 N N . LEU A 1 199 ? -7.345 3.464 -4.633 1.00 89.19 199 LEU A N 1
ATOM 1501 C CA . LEU A 1 199 ? -6.253 3.520 -3.657 1.00 89.19 199 LEU A CA 1
ATOM 1502 C C . LEU A 1 199 ? -6.785 3.599 -2.216 1.00 89.19 199 LEU A C 1
ATOM 1504 O O . LEU A 1 199 ? -6.225 2.965 -1.321 1.00 89.19 199 LEU A O 1
ATOM 1508 N N . GLU A 1 200 ? -7.860 4.356 -1.985 1.00 89.44 200 GLU A N 1
ATOM 1509 C CA . GLU A 1 200 ? -8.558 4.403 -0.699 1.00 89.44 200 GLU A CA 1
ATOM 1510 C C . GLU A 1 200 ? -9.105 3.022 -0.319 1.00 89.44 200 GLU A C 1
ATOM 1512 O O . GLU A 1 200 ? -8.846 2.555 0.790 1.00 89.44 200 GLU A O 1
ATOM 1517 N N . GLU A 1 201 ? -9.822 2.359 -1.229 1.00 88.62 201 GLU A N 1
ATOM 1518 C CA . GLU A 1 201 ? -10.382 1.023 -1.003 1.00 88.62 201 GLU A CA 1
ATOM 1519 C C . GLU A 1 201 ? -9.281 -0.021 -0.771 1.00 88.62 201 GLU A C 1
ATOM 1521 O O . GLU A 1 201 ? -9.415 -0.876 0.103 1.00 88.62 201 GLU A O 1
ATOM 1526 N N . TYR A 1 202 ? -8.145 0.086 -1.470 1.00 90.81 202 TYR A N 1
ATOM 1527 C CA . TYR A 1 202 ? -6.981 -0.764 -1.225 1.00 90.81 202 TYR A CA 1
ATOM 1528 C C . TYR A 1 202 ? -6.469 -0.618 0.215 1.00 90.81 202 TYR A C 1
ATOM 1530 O O . TYR A 1 202 ? -6.337 -1.611 0.937 1.00 90.81 202 TYR A O 1
ATOM 1538 N N . TRP A 1 203 ? -6.200 0.614 0.666 1.00 90.88 203 TRP A N 1
ATOM 1539 C CA . TRP A 1 203 ? -5.702 0.844 2.025 1.00 90.88 203 TRP A CA 1
ATOM 1540 C C . TRP A 1 203 ? -6.735 0.477 3.088 1.00 90.88 203 TRP A C 1
ATOM 1542 O O . TRP A 1 203 ? -6.378 -0.130 4.100 1.00 90.88 203 TRP A O 1
ATOM 1552 N N . ARG A 1 204 ? -8.013 0.782 2.843 1.00 89.94 204 ARG A N 1
ATOM 1553 C CA . ARG A 1 204 ? -9.135 0.348 3.681 1.00 89.94 204 ARG A CA 1
ATOM 1554 C C . ARG A 1 204 ? -9.142 -1.172 3.825 1.00 89.94 204 ARG A C 1
ATOM 1556 O O . ARG A 1 204 ? -9.146 -1.654 4.953 1.00 89.94 204 ARG A O 1
ATOM 1563 N N . GLY A 1 205 ? -9.045 -1.910 2.721 1.00 88.88 205 GLY A N 1
ATOM 1564 C CA . GLY A 1 205 ? -8.995 -3.371 2.716 1.00 88.88 205 GLY A CA 1
ATOM 1565 C C . GLY A 1 205 ? -7.819 -3.928 3.519 1.00 88.88 205 GLY A C 1
ATOM 1566 O O . GLY A 1 205 ? -8.008 -4.827 4.336 1.00 88.88 205 GLY A O 1
ATOM 1567 N N . VAL A 1 206 ? -6.617 -3.356 3.371 1.00 90.25 206 VAL A N 1
ATOM 1568 C CA . VAL A 1 206 ? -5.442 -3.737 4.181 1.00 90.25 206 VAL A CA 1
ATOM 1569 C C . VAL A 1 206 ? -5.719 -3.553 5.675 1.00 90.25 206 VAL A C 1
ATOM 1571 O O . VAL A 1 206 ? -5.420 -4.442 6.476 1.00 90.25 206 VAL A O 1
ATOM 1574 N N . ILE A 1 207 ? -6.298 -2.418 6.067 1.00 89.75 207 ILE A N 1
ATOM 1575 C CA . ILE A 1 207 ? -6.566 -2.088 7.471 1.00 89.75 207 ILE A CA 1
ATOM 1576 C C . ILE A 1 207 ? -7.667 -2.981 8.052 1.00 89.75 207 ILE A C 1
ATOM 1578 O O . ILE A 1 207 ? -7.486 -3.557 9.127 1.00 89.75 207 ILE A O 1
ATOM 1582 N N . GLU A 1 208 ? -8.779 -3.144 7.338 1.00 86.25 208 GLU A N 1
ATOM 1583 C CA . GLU A 1 208 ? -9.916 -3.966 7.764 1.00 86.25 208 GLU A CA 1
ATOM 1584 C C . GLU A 1 208 ? -9.541 -5.448 7.854 1.00 86.25 208 GLU A C 1
ATOM 1586 O O . GLU A 1 208 ? -9.901 -6.123 8.824 1.00 86.25 208 GLU A O 1
ATOM 1591 N N . PHE A 1 209 ? -8.745 -5.951 6.906 1.00 87.69 209 PHE A N 1
ATOM 1592 C CA . PHE A 1 209 ? -8.207 -7.307 6.966 1.00 87.69 209 PHE A CA 1
ATOM 1593 C C . PHE A 1 209 ? -7.282 -7.491 8.172 1.00 87.69 209 PHE A C 1
ATOM 1595 O O . PHE A 1 209 ? -7.436 -8.449 8.927 1.00 87.69 209 PHE A O 1
ATOM 1602 N N . SER A 1 210 ? -6.361 -6.552 8.407 1.00 87.00 210 SER A N 1
ATOM 1603 C CA . SER A 1 210 ? -5.424 -6.611 9.540 1.00 87.00 210 SER A CA 1
ATOM 1604 C C . SER A 1 210 ? -6.151 -6.611 10.881 1.00 87.00 210 SER A C 1
ATOM 1606 O O . SER A 1 210 ? -5.813 -7.367 11.792 1.00 87.00 210 SER A O 1
ATOM 1608 N N . ALA A 1 211 ? -7.184 -5.783 11.002 1.00 82.62 211 ALA A N 1
ATOM 1609 C CA . ALA A 1 211 ? -8.000 -5.749 12.197 1.00 82.62 211 ALA A CA 1
ATOM 1610 C C . ALA A 1 211 ? -8.864 -7.006 12.360 1.00 82.62 211 ALA A C 1
ATOM 1612 O O . ALA A 1 211 ? -9.038 -7.489 13.479 1.00 82.62 211 ALA A O 1
ATOM 1613 N N . THR A 1 212 ? -9.369 -7.569 11.261 1.00 81.00 212 THR A N 1
ATOM 1614 C CA . THR A 1 212 ? -10.075 -8.856 11.278 1.00 81.00 212 THR A CA 1
ATOM 1615 C C . THR A 1 212 ? -9.149 -9.979 11.725 1.00 81.00 212 THR A C 1
ATOM 1617 O O . THR A 1 212 ? -9.549 -10.780 12.564 1.00 81.00 212 THR A O 1
ATOM 1620 N N . PHE A 1 213 ? -7.907 -9.995 11.239 1.00 80.94 213 PHE A N 1
ATOM 1621 C CA . PHE A 1 213 ? -6.886 -10.948 11.657 1.00 80.94 213 PHE A CA 1
ATOM 1622 C C . PHE A 1 213 ? -6.624 -10.863 13.166 1.00 80.94 213 PHE A C 1
ATOM 1624 O O . PHE A 1 213 ? -6.698 -11.883 13.854 1.00 80.94 213 PHE A O 1
ATOM 1631 N N . LEU A 1 214 ? -6.415 -9.654 13.706 1.00 80.62 214 LEU A N 1
ATOM 1632 C CA . LEU A 1 214 ? -6.289 -9.444 15.153 1.00 80.62 214 LEU A CA 1
ATOM 1633 C C . LEU A 1 214 ? -7.518 -9.959 15.904 1.00 80.62 214 LEU A C 1
ATOM 1635 O O . LEU A 1 214 ? -7.386 -10.723 16.858 1.00 80.62 214 LEU A O 1
ATOM 1639 N N . ARG A 1 215 ? -8.717 -9.583 15.448 1.00 74.81 215 ARG A N 1
ATOM 1640 C CA . ARG A 1 215 ? -9.975 -10.023 16.053 1.00 74.81 215 ARG A CA 1
ATOM 1641 C C . ARG A 1 215 ? -10.055 -11.548 16.092 1.00 74.81 215 ARG A C 1
ATOM 1643 O O . ARG A 1 215 ? -10.332 -12.099 17.147 1.00 74.81 215 ARG A O 1
ATOM 1650 N N . SER A 1 216 ? -9.774 -12.230 14.982 1.00 72.94 216 SER A N 1
ATOM 1651 C CA . SER A 1 216 ? -9.793 -13.695 14.932 1.00 72.94 216 SER A CA 1
ATOM 1652 C C . SER A 1 216 ? -8.719 -14.334 15.810 1.00 72.94 216 SER A C 1
ATOM 1654 O O . SER A 1 216 ? -9.004 -15.324 16.474 1.00 72.94 216 SER A O 1
ATOM 1656 N N . GLY A 1 217 ? -7.514 -13.757 15.864 1.00 68.69 217 GLY A N 1
ATOM 1657 C CA . GLY A 1 217 ? -6.402 -14.293 16.651 1.00 68.69 217 GLY A CA 1
ATOM 1658 C C . GLY A 1 217 ? -6.653 -14.235 18.158 1.00 68.69 217 GLY A C 1
ATOM 1659 O O . GLY A 1 217 ? -6.306 -15.170 18.874 1.00 68.69 217 GLY A O 1
ATOM 1660 N N . PHE A 1 218 ? -7.310 -13.176 18.640 1.00 66.56 218 PHE A N 1
ATOM 1661 C CA . PHE A 1 218 ? -7.634 -13.010 20.062 1.00 66.56 218 PHE A CA 1
ATOM 1662 C C . PHE A 1 218 ? -8.999 -13.585 20.468 1.00 66.56 218 PHE A C 1
ATOM 1664 O O . PHE A 1 218 ? -9.280 -13.689 21.658 1.00 66.56 218 PHE A O 1
ATOM 1671 N N . MET A 1 219 ? -9.828 -14.015 19.512 1.00 60.78 219 MET A N 1
ATOM 1672 C CA . MET A 1 219 ? -11.123 -14.657 19.779 1.00 60.78 219 MET A CA 1
ATOM 1673 C C . MET A 1 219 ? -11.033 -16.159 20.096 1.00 60.78 219 MET A C 1
ATOM 1675 O O . MET A 1 219 ? -12.061 -16.810 20.235 1.00 60.78 219 MET A O 1
ATOM 1679 N N . VAL A 1 220 ? -9.840 -16.747 20.204 1.00 54.09 220 VAL A N 1
ATOM 1680 C CA . VAL A 1 220 ? -9.719 -18.206 20.397 1.00 54.09 220 VAL A CA 1
ATOM 1681 C C . VAL A 1 220 ? -9.752 -18.611 21.874 1.00 54.09 220 VAL A C 1
ATOM 1683 O O . VAL A 1 220 ? -10.300 -19.656 22.208 1.00 54.09 220 VAL A O 1
ATOM 1686 N N . VAL A 1 221 ? -9.223 -17.788 22.784 1.00 53.88 221 VAL A N 1
ATOM 1687 C CA . VAL A 1 221 ? -9.107 -18.146 24.210 1.00 53.88 221 VAL A CA 1
ATOM 1688 C C . VAL A 1 221 ? -10.181 -17.424 25.023 1.00 53.88 221 VAL A C 1
ATOM 1690 O O . VAL A 1 221 ? -10.262 -16.200 25.001 1.00 53.88 221 VAL A O 1
ATOM 1693 N N . GLY A 1 222 ? -11.033 -18.175 25.722 1.00 56.56 222 GLY A N 1
ATOM 1694 C CA . GLY A 1 222 ? -12.084 -17.654 26.605 1.00 56.56 222 GLY A CA 1
ATOM 1695 C C . GLY A 1 222 ? -13.316 -17.071 25.902 1.00 56.56 222 GLY A C 1
ATOM 1696 O O . GLY A 1 222 ? -14.235 -16.610 26.571 1.00 56.56 222 GLY A O 1
ATOM 1697 N N . SER A 1 223 ? -13.362 -17.082 24.566 1.00 57.69 223 SER A N 1
ATOM 1698 C CA . SER A 1 223 ? -14.498 -16.532 23.802 1.00 57.69 223 SER A CA 1
ATOM 1699 C C . SER A 1 223 ? -15.685 -17.491 23.691 1.00 57.69 223 SER A C 1
ATOM 1701 O O . SER A 1 223 ? -16.785 -17.068 23.333 1.00 57.69 223 SER A O 1
ATOM 1703 N N . PHE A 1 224 ? -15.475 -18.766 24.020 1.00 57.31 224 PHE A N 1
ATOM 1704 C CA . PHE A 1 224 ? -16.515 -19.785 24.083 1.00 57.31 224 PHE A CA 1
ATOM 1705 C C . PHE A 1 224 ? -16.570 -20.403 25.482 1.00 57.31 224 PHE A C 1
ATOM 1707 O O . PHE A 1 224 ? -15.517 -20.532 26.118 1.00 57.31 224 PHE A O 1
ATOM 1714 N N . PRO A 1 225 ? -17.765 -20.813 25.955 1.00 59.38 225 PRO A N 1
ATOM 1715 C CA . PRO A 1 225 ? -17.875 -21.677 27.123 1.00 59.38 225 PRO A CA 1
ATOM 1716 C C . PRO A 1 225 ? -16.934 -22.877 26.953 1.00 59.38 225 PRO A C 1
ATOM 1718 O O . PRO A 1 225 ? -16.875 -23.488 25.884 1.00 59.38 225 PRO A O 1
ATOM 1721 N N . ASP A 1 226 ? -16.129 -23.149 27.976 1.00 68.06 226 ASP A N 1
ATOM 1722 C CA . ASP A 1 226 ? -15.190 -24.277 28.022 1.00 68.06 226 ASP A CA 1
ATOM 1723 C C . ASP A 1 226 ? -14.067 -24.268 26.963 1.00 68.06 226 ASP A C 1
ATOM 1725 O O . ASP A 1 226 ? -13.447 -25.300 26.717 1.00 68.06 226 ASP A O 1
ATOM 1729 N N . ASN A 1 227 ? -13.769 -23.119 26.330 1.00 62.22 227 ASN A N 1
ATOM 1730 C CA . ASN A 1 227 ? -12.803 -23.003 25.219 1.00 62.22 227 ASN A CA 1
ATOM 1731 C C . ASN A 1 227 ? -13.106 -23.940 24.031 1.00 62.22 227 ASN A C 1
ATOM 1733 O O . ASN A 1 227 ? -12.226 -24.221 23.215 1.00 62.22 227 ASN A O 1
ATOM 1737 N N . THR A 1 228 ? -14.346 -24.418 23.912 1.00 61.31 228 THR A N 1
ATOM 1738 C CA . THR A 1 228 ? -14.769 -25.291 22.813 1.00 61.31 228 THR A CA 1
ATOM 1739 C C . THR A 1 228 ? -15.544 -24.483 21.782 1.00 61.31 228 THR A C 1
ATOM 1741 O O . THR A 1 228 ? -16.517 -23.809 22.104 1.00 61.31 228 THR A O 1
ATOM 1744 N N . ILE A 1 229 ? -15.097 -24.519 20.524 1.00 62.59 229 ILE A N 1
ATOM 1745 C CA . ILE A 1 229 ? -15.807 -23.892 19.403 1.00 62.59 229 ILE A CA 1
ATOM 1746 C C . ILE A 1 229 ? -17.143 -24.639 19.230 1.00 62.59 229 ILE A C 1
ATOM 1748 O O . ILE A 1 229 ? -17.112 -25.842 18.970 1.00 62.59 229 ILE A O 1
ATOM 1752 N N . PRO A 1 230 ? -18.311 -23.982 19.364 1.00 62.56 230 PRO A N 1
ATOM 1753 C CA . PRO A 1 230 ? -19.598 -24.641 19.198 1.00 62.56 230 PRO A CA 1
ATOM 1754 C C . PRO A 1 230 ? -19.726 -25.272 17.809 1.00 62.56 230 PRO A C 1
ATOM 1756 O O . PRO A 1 230 ? -19.492 -24.608 16.798 1.00 62.56 230 PRO A O 1
ATOM 1759 N N . ASN A 1 231 ? -20.202 -26.517 17.754 1.00 61.69 231 ASN A N 1
ATOM 1760 C CA . ASN A 1 231 ? -20.435 -27.262 16.505 1.00 61.69 231 ASN A CA 1
ATOM 1761 C C . ASN A 1 231 ? -21.410 -26.554 15.540 1.00 61.69 231 ASN A C 1
ATOM 1763 O O . ASN A 1 231 ? -21.493 -26.904 14.370 1.00 61.69 231 ASN A O 1
ATOM 1767 N N . ASN A 1 232 ? -22.151 -25.558 16.032 1.00 59.31 232 ASN A N 1
ATOM 1768 C CA . ASN A 1 232 ? -23.147 -24.791 15.287 1.00 59.31 232 ASN A CA 1
ATOM 1769 C C . ASN A 1 232 ? -22.587 -23.505 14.641 1.00 59.31 232 ASN A C 1
ATOM 1771 O O . ASN A 1 232 ? -23.342 -22.618 14.256 1.00 59.31 232 ASN A O 1
ATOM 1775 N N . LEU A 1 233 ? -21.261 -23.355 14.569 1.00 57.03 233 LEU A N 1
ATOM 1776 C CA . LEU A 1 233 ? -20.631 -22.266 13.810 1.00 57.03 233 LEU A CA 1
ATOM 1777 C C . LEU A 1 233 ? -20.392 -22.627 12.338 1.00 57.03 233 LEU A C 1
ATOM 1779 O O . LEU A 1 233 ? -20.119 -21.743 11.530 1.00 57.03 233 LEU A O 1
ATOM 1783 N N . SER A 1 234 ? -20.516 -23.907 11.981 1.00 53.28 234 SER A N 1
ATOM 1784 C CA . SER A 1 234 ? -20.543 -24.374 10.597 1.00 53.28 234 SER A CA 1
ATOM 1785 C C . SER A 1 234 ? -21.990 -24.546 10.142 1.00 53.28 234 SER A C 1
ATOM 1787 O O . SER A 1 234 ? -22.697 -25.393 10.683 1.00 53.28 234 SER A O 1
ATOM 1789 N N . SER A 1 235 ? -22.419 -23.784 9.134 1.00 47.91 235 SER A N 1
ATOM 1790 C CA . SER A 1 235 ? -23.676 -24.056 8.428 1.00 47.91 235 SER A CA 1
ATOM 1791 C C . SER A 1 235 ? -23.377 -24.909 7.186 1.00 47.91 235 SER A C 1
ATOM 1793 O O . SER A 1 235 ? -22.438 -24.589 6.444 1.00 47.91 235 SER A O 1
ATOM 1795 N N . PRO A 1 236 ? -24.102 -26.018 6.957 1.00 52.59 236 PRO A N 1
ATOM 1796 C CA . PRO A 1 236 ? -23.961 -26.803 5.740 1.00 52.59 236 PRO A CA 1
ATOM 1797 C C . PRO A 1 236 ? -24.413 -25.970 4.536 1.00 52.59 236 PRO A C 1
ATOM 1799 O O . PRO A 1 236 ? -25.580 -25.610 4.402 1.00 52.59 236 PRO A O 1
ATOM 1802 N N . VAL A 1 237 ? -23.485 -25.675 3.628 1.00 54.66 237 VAL A N 1
ATOM 1803 C CA . VAL A 1 237 ? -23.800 -24.939 2.400 1.00 54.66 237 VAL A CA 1
ATOM 1804 C C . VAL A 1 237 ? -24.325 -25.927 1.358 1.00 54.66 237 VAL A C 1
ATOM 1806 O O . VAL A 1 237 ? -23.548 -26.589 0.675 1.00 54.66 237 VAL A O 1
ATOM 1809 N N . ASN A 1 238 ? -25.649 -26.029 1.228 1.00 43.19 238 ASN A N 1
ATOM 1810 C CA . ASN A 1 238 ? -26.288 -26.720 0.108 1.00 43.19 238 ASN A CA 1
ATOM 1811 C C . ASN A 1 238 ? -26.522 -25.725 -1.032 1.00 43.19 238 ASN A C 1
ATOM 1813 O O . ASN A 1 238 ? -27.500 -24.980 -1.039 1.00 43.19 238 ASN A O 1
ATOM 1817 N N . GLY A 1 239 ? -25.610 -25.700 -2.001 1.00 62.53 239 GLY A N 1
ATOM 1818 C CA . GLY A 1 239 ? -25.740 -24.856 -3.184 1.00 62.53 239 GLY A CA 1
ATOM 1819 C C . GLY A 1 239 ? -24.566 -24.996 -4.144 1.00 62.53 239 GLY A C 1
ATOM 1820 O O . GLY A 1 239 ? -23.501 -25.501 -3.794 1.00 62.53 239 GLY A O 1
ATOM 1821 N N . THR A 1 240 ? -24.756 -24.535 -5.375 1.00 58.97 240 THR A N 1
ATOM 1822 C CA . THR A 1 240 ? -23.686 -24.417 -6.367 1.00 58.97 240 THR A CA 1
ATOM 1823 C C . THR A 1 240 ? -22.927 -23.114 -6.128 1.00 58.97 240 THR A C 1
ATOM 1825 O O . THR A 1 240 ? -23.440 -22.024 -6.374 1.00 58.97 240 THR A O 1
ATOM 1828 N N . MET A 1 241 ? -21.696 -23.216 -5.626 1.00 39.22 241 MET A N 1
ATOM 1829 C CA . MET A 1 241 ? -20.805 -22.066 -5.473 1.00 39.22 241 MET A CA 1
ATOM 1830 C C . MET A 1 241 ? -20.232 -21.682 -6.842 1.00 39.22 241 MET A C 1
ATOM 1832 O O . MET A 1 241 ? -19.459 -22.433 -7.433 1.00 39.22 241 MET A O 1
ATOM 1836 N N . TYR A 1 242 ? -20.586 -20.499 -7.342 1.00 42.78 242 TYR A N 1
ATOM 1837 C CA . TYR A 1 242 ? -19.967 -19.939 -8.541 1.00 42.78 242 TYR A CA 1
ATOM 1838 C C . TYR A 1 242 ? -18.733 -19.134 -8.140 1.00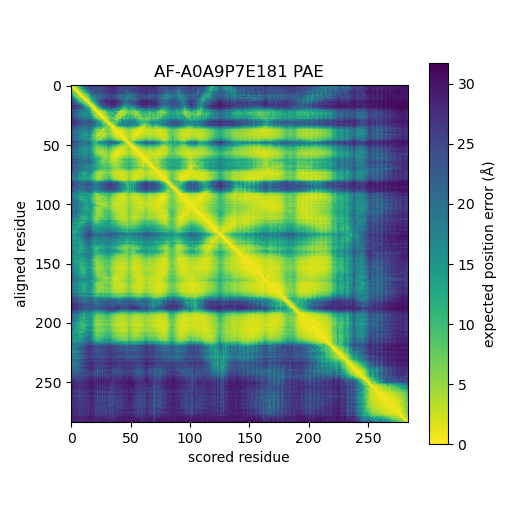 42.78 242 TYR A C 1
ATOM 1840 O O . TYR A 1 242 ? -18.828 -17.993 -7.692 1.00 42.78 242 TYR A O 1
ATOM 1848 N N . ILE A 1 243 ? -17.559 -19.742 -8.286 1.00 37.78 243 ILE A N 1
ATOM 1849 C CA . ILE A 1 243 ? -16.281 -19.058 -8.098 1.00 37.78 243 ILE A CA 1
ATOM 1850 C C . ILE A 1 243 ? -15.892 -18.441 -9.442 1.00 37.78 243 ILE A C 1
ATOM 1852 O O . ILE A 1 243 ? -15.435 -19.139 -10.344 1.00 37.78 243 ILE A O 1
ATOM 1856 N N . SER A 1 244 ? -16.069 -17.128 -9.579 1.00 37.94 244 SER A N 1
ATOM 1857 C CA . SER A 1 244 ? -15.493 -16.376 -10.695 1.00 37.94 244 SER A CA 1
ATOM 1858 C C . SER A 1 244 ? -14.112 -15.881 -10.286 1.00 37.94 244 SER A C 1
ATOM 1860 O O . SER A 1 244 ? -13.987 -14.918 -9.531 1.00 37.94 244 SER A O 1
ATOM 1862 N N . THR A 1 245 ? -13.060 -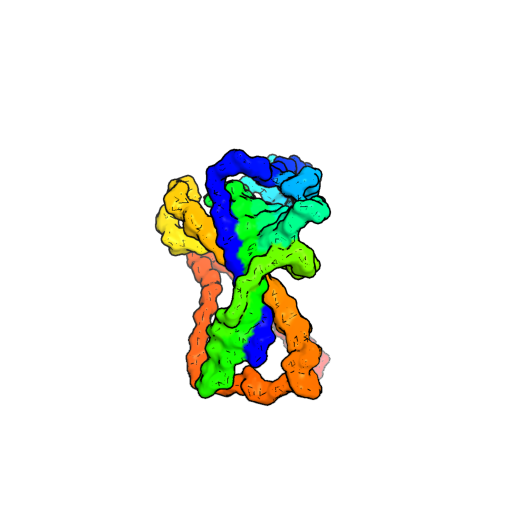16.537 -10.766 1.00 38.72 245 THR A N 1
ATOM 1863 C CA . THR A 1 245 ? -11.695 -16.032 -10.616 1.00 38.72 245 THR A CA 1
ATOM 1864 C C . THR A 1 245 ? -11.396 -15.033 -11.731 1.00 38.72 245 THR A C 1
ATOM 1866 O O . THR A 1 245 ? -11.534 -15.331 -12.917 1.00 38.72 245 THR A O 1
ATOM 1869 N N . ILE A 1 246 ? -10.962 -13.826 -11.363 1.00 41.25 246 ILE A N 1
ATOM 1870 C CA . ILE A 1 246 ? -10.361 -12.894 -12.321 1.00 41.25 246 ILE A CA 1
ATOM 1871 C C . ILE A 1 246 ? -8.958 -13.426 -12.621 1.00 41.25 246 ILE A C 1
ATOM 1873 O O . ILE A 1 246 ? -8.005 -13.194 -11.881 1.00 41.25 246 ILE A O 1
ATOM 1877 N N . GLY A 1 247 ? -8.847 -14.210 -13.689 1.00 44.06 247 GLY A N 1
ATOM 1878 C CA . GLY A 1 247 ? -7.566 -14.563 -14.284 1.00 44.06 247 GLY A CA 1
ATOM 1879 C C . GLY A 1 247 ? -7.081 -13.445 -15.203 1.00 44.06 247 GLY A C 1
ATOM 1880 O O . GLY A 1 247 ? -7.866 -12.842 -15.935 1.00 44.06 247 GLY A O 1
ATOM 1881 N N . TRP A 1 248 ? -5.772 -13.192 -15.215 1.00 37.59 248 TRP A N 1
ATOM 1882 C CA . TRP A 1 248 ? -5.138 -12.337 -16.216 1.00 37.59 248 TRP A CA 1
ATOM 1883 C C . TRP A 1 248 ? -5.297 -12.970 -17.605 1.00 37.59 248 TRP A C 1
ATOM 1885 O O . TRP A 1 248 ? -4.458 -13.757 -18.039 1.00 37.59 248 TRP A O 1
ATOM 1895 N N . THR A 1 249 ? -6.354 -12.627 -18.343 1.00 42.00 249 THR A N 1
ATOM 1896 C CA . THR A 1 249 ? -6.433 -12.948 -19.776 1.00 42.00 249 THR A CA 1
ATOM 1897 C C . THR A 1 249 ? -5.570 -11.924 -20.516 1.00 42.00 249 THR A C 1
ATOM 1899 O O . THR A 1 249 ? -6.039 -10.900 -21.014 1.00 42.00 249 THR A O 1
ATOM 1902 N N . ARG A 1 250 ? -4.251 -12.143 -20.529 1.00 42.19 250 ARG A N 1
ATOM 1903 C CA . ARG A 1 250 ? -3.335 -11.320 -21.322 1.00 42.19 250 ARG A CA 1
ATOM 1904 C C . ARG A 1 250 ? -3.345 -11.854 -22.753 1.00 42.19 250 ARG A C 1
ATOM 1906 O O . ARG A 1 250 ? -2.559 -12.724 -23.113 1.00 42.19 250 ARG A O 1
ATOM 1913 N N . ARG A 1 251 ? -4.274 -11.354 -23.574 1.00 47.72 251 ARG A N 1
ATOM 1914 C CA . ARG A 1 251 ? -4.289 -11.604 -25.023 1.00 47.72 251 ARG A CA 1
ATOM 1915 C C . ARG A 1 251 ? -3.136 -10.840 -25.683 1.00 47.72 251 ARG A C 1
ATOM 1917 O O . ARG A 1 251 ? -3.329 -9.748 -26.201 1.00 47.72 251 ARG A O 1
ATOM 1924 N N . SER A 1 252 ? -1.928 -11.398 -25.669 1.00 61.06 252 SER A N 1
ATOM 1925 C CA . SER A 1 252 ? -0.881 -10.991 -26.612 1.00 61.06 252 SER A CA 1
ATOM 1926 C C . SER A 1 252 ? -0.052 -12.193 -27.060 1.00 61.06 252 SER A C 1
ATOM 1928 O O . SER A 1 252 ? 0.176 -13.135 -26.302 1.00 61.06 252 SER A O 1
ATOM 1930 N N . VAL A 1 253 ? 0.435 -12.138 -28.302 1.00 64.50 253 VAL A N 1
ATOM 1931 C CA . VAL A 1 253 ? 1.347 -13.129 -28.913 1.00 64.50 253 VAL A CA 1
ATOM 1932 C C . VAL A 1 253 ? 2.600 -13.368 -28.049 1.00 64.50 253 VAL A C 1
ATOM 1934 O O . VAL A 1 253 ? 3.208 -14.433 -28.083 1.00 64.50 253 VAL A O 1
ATOM 1937 N N . THR A 1 254 ? 2.943 -12.409 -27.189 1.00 62.41 254 THR A N 1
ATOM 1938 C CA . THR A 1 254 ? 4.046 -12.487 -26.226 1.00 62.41 254 THR A CA 1
ATOM 1939 C C . THR A 1 254 ? 3.867 -13.589 -25.169 1.00 62.41 254 THR A C 1
ATOM 1941 O O . THR A 1 254 ? 4.862 -14.085 -24.651 1.00 62.41 254 THR A O 1
ATOM 1944 N N . TYR A 1 255 ? 2.635 -14.022 -24.872 1.00 65.12 255 TYR A N 1
ATOM 1945 C CA . TYR A 1 255 ? 2.369 -15.157 -23.974 1.00 65.12 255 TYR A CA 1
ATOM 1946 C C . TYR A 1 255 ? 2.832 -16.492 -24.572 1.00 65.12 255 TYR A C 1
ATOM 1948 O O . TYR A 1 255 ? 3.460 -17.291 -23.879 1.00 65.12 255 TYR A O 1
ATOM 1956 N N . LEU A 1 256 ? 2.605 -16.702 -25.876 1.00 69.44 256 LEU A N 1
ATOM 1957 C CA . LEU A 1 256 ? 3.106 -17.885 -26.586 1.00 69.44 256 LEU A CA 1
ATOM 1958 C C . LEU A 1 256 ? 4.639 -17.926 -26.561 1.00 69.44 256 LEU A C 1
ATOM 1960 O O . LEU A 1 256 ? 5.216 -18.974 -26.292 1.00 69.44 256 LEU A O 1
ATOM 1964 N N . LEU A 1 257 ? 5.291 -16.772 -26.741 1.00 75.44 257 LEU A N 1
ATOM 1965 C CA . LEU A 1 257 ? 6.749 -16.638 -26.633 1.00 75.44 257 LEU A CA 1
ATOM 1966 C C . LEU A 1 257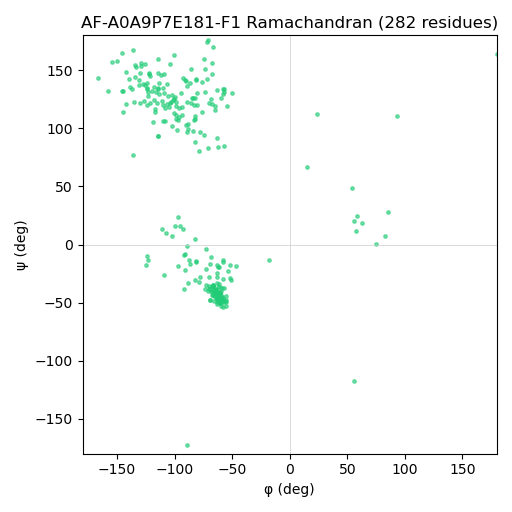 ? 7.284 -16.945 -25.225 1.00 75.44 257 LEU A C 1
ATOM 1968 O O . LEU A 1 257 ? 8.381 -17.482 -25.106 1.00 75.44 257 LEU A O 1
ATOM 1972 N N . ALA A 1 258 ? 6.528 -16.638 -24.168 1.00 74.88 258 ALA A N 1
ATOM 1973 C CA . ALA A 1 258 ? 6.934 -16.921 -22.789 1.00 74.88 258 ALA A CA 1
ATOM 1974 C C . ALA A 1 258 ? 6.727 -18.395 -22.388 1.00 74.88 258 ALA A C 1
ATOM 1976 O O . ALA A 1 258 ? 7.506 -18.937 -21.606 1.00 74.88 258 ALA A O 1
ATOM 1977 N N . ILE A 1 259 ? 5.703 -19.061 -22.930 1.00 82.75 259 ILE A N 1
ATOM 1978 C CA . ILE A 1 259 ? 5.378 -20.462 -22.610 1.00 82.75 259 ILE A CA 1
ATOM 1979 C C . ILE A 1 259 ? 6.207 -21.463 -23.399 1.00 82.75 259 ILE A C 1
ATOM 1981 O O . ILE A 1 259 ? 6.490 -22.556 -22.907 1.00 82.75 259 ILE A O 1
ATOM 1985 N N . LEU A 1 260 ? 6.616 -21.106 -24.610 1.00 86.56 260 LEU A N 1
ATOM 1986 C CA . LEU A 1 260 ? 7.397 -21.978 -25.475 1.00 86.56 260 LEU A CA 1
ATOM 1987 C C . LEU A 1 260 ? 8.695 -22.493 -24.810 1.00 86.56 260 LEU A C 1
ATOM 1989 O O . LEU A 1 260 ? 8.892 -23.705 -24.789 1.00 86.56 260 LEU A O 1
ATOM 1993 N N . PRO A 1 261 ? 9.542 -21.665 -24.165 1.00 87.31 261 PRO A N 1
ATOM 1994 C CA . PRO A 1 261 ? 10.724 -22.186 -23.476 1.00 87.31 261 PRO A CA 1
ATOM 1995 C C . PRO A 1 261 ? 10.381 -23.058 -22.256 1.00 87.31 261 PRO A C 1
ATOM 1997 O O . PRO A 1 261 ? 11.060 -24.055 -22.031 1.00 87.31 261 PRO A O 1
ATOM 2000 N N . ILE A 1 262 ? 9.318 -22.741 -21.503 1.00 86.81 262 ILE A N 1
ATOM 2001 C CA . ILE A 1 262 ? 8.891 -23.511 -20.314 1.00 86.81 262 ILE A CA 1
ATOM 2002 C C . ILE A 1 262 ? 8.350 -24.892 -20.712 1.00 86.81 262 ILE A C 1
ATOM 2004 O O . ILE A 1 262 ? 8.607 -25.899 -20.056 1.00 86.81 262 ILE A O 1
ATOM 2008 N N . THR A 1 263 ? 7.599 -24.956 -21.808 1.00 88.56 263 THR A N 1
ATOM 2009 C CA . THR A 1 263 ? 7.062 -26.218 -22.333 1.00 88.56 263 THR A CA 1
ATOM 2010 C C . THR A 1 263 ? 8.161 -27.085 -22.936 1.00 88.56 263 THR A C 1
ATOM 2012 O O . THR A 1 263 ? 8.188 -28.287 -22.684 1.00 88.56 263 THR A O 1
ATOM 2015 N N . ILE A 1 264 ? 9.119 -26.486 -23.651 1.00 93.44 264 ILE A N 1
ATOM 2016 C CA . ILE A 1 264 ? 10.288 -27.199 -24.181 1.00 93.44 264 ILE A CA 1
ATOM 2017 C C . ILE A 1 264 ? 11.125 -27.800 -23.047 1.00 93.44 264 ILE A C 1
ATOM 2019 O O . ILE A 1 264 ? 11.458 -28.984 -23.106 1.00 93.44 264 ILE A O 1
ATOM 2023 N N . THR A 1 265 ? 11.438 -27.033 -21.996 1.00 91.81 265 THR A N 1
ATOM 2024 C CA . THR A 1 265 ? 12.204 -27.564 -20.858 1.00 91.81 265 THR A CA 1
ATOM 2025 C C . THR A 1 265 ? 11.453 -28.687 -20.156 1.00 91.81 265 THR A C 1
ATOM 2027 O O . THR A 1 265 ? 12.059 -29.719 -19.869 1.00 91.81 265 THR A O 1
ATOM 2030 N N . ALA A 1 266 ? 10.139 -28.561 -19.955 1.00 91.69 266 ALA A N 1
ATOM 2031 C CA . ALA A 1 266 ? 9.328 -29.629 -19.376 1.00 91.69 266 ALA A CA 1
ATOM 2032 C C . ALA A 1 266 ? 9.391 -30.923 -20.212 1.00 91.69 266 ALA A C 1
ATOM 2034 O O . ALA A 1 266 ? 9.646 -31.992 -19.657 1.00 91.69 266 ALA A O 1
ATOM 2035 N N . ILE A 1 267 ? 9.246 -30.828 -21.540 1.00 94.75 267 ILE A N 1
ATOM 2036 C CA . ILE A 1 267 ? 9.327 -31.981 -22.454 1.00 94.75 267 ILE A CA 1
ATOM 2037 C C . ILE A 1 267 ? 10.705 -32.644 -22.382 1.00 94.75 267 ILE A C 1
ATOM 2039 O O . ILE A 1 267 ? 10.784 -33.863 -22.234 1.00 94.75 267 ILE A O 1
ATOM 2043 N N . PHE A 1 268 ? 11.791 -31.865 -22.439 1.00 93.94 268 PHE A N 1
ATOM 2044 C CA . PHE A 1 268 ? 13.149 -32.410 -22.336 1.00 93.94 268 PHE A CA 1
ATOM 2045 C C . PHE A 1 268 ? 13.391 -33.103 -20.997 1.00 93.94 268 PHE A C 1
ATOM 2047 O O . PHE A 1 268 ? 13.972 -34.186 -20.959 1.00 93.94 268 PHE A O 1
ATOM 2054 N N . THR A 1 269 ? 12.908 -32.516 -19.903 1.00 94.12 269 THR A N 1
ATOM 2055 C CA . THR A 1 269 ? 13.055 -33.101 -18.566 1.00 94.12 269 THR A CA 1
ATOM 2056 C C . THR A 1 269 ? 12.344 -34.454 -18.489 1.00 94.12 269 THR A C 1
ATOM 2058 O O . THR A 1 269 ? 12.902 -35.431 -17.990 1.00 94.12 269 THR A O 1
ATOM 2061 N N . LEU A 1 270 ? 11.138 -34.537 -19.053 1.00 93.31 270 LEU A N 1
ATOM 2062 C CA . LEU A 1 270 ? 10.326 -35.751 -19.062 1.00 93.31 270 LEU A CA 1
ATOM 2063 C C . LEU A 1 270 ? 10.919 -36.828 -19.987 1.00 93.31 270 LEU A C 1
ATOM 2065 O O . LEU A 1 270 ? 10.961 -37.999 -19.618 1.00 93.31 270 LEU A O 1
ATOM 2069 N N . ALA A 1 271 ? 11.466 -36.435 -21.141 1.00 93.38 271 ALA A N 1
ATOM 2070 C CA . ALA A 1 271 ? 12.178 -37.334 -22.046 1.00 93.38 271 ALA A CA 1
ATOM 2071 C C . ALA A 1 271 ? 13.449 -37.919 -21.406 1.00 93.38 271 ALA A C 1
ATOM 2073 O O . ALA A 1 271 ? 13.683 -39.123 -21.504 1.00 93.38 271 ALA A O 1
ATOM 2074 N N . CYS A 1 272 ? 14.238 -37.102 -20.701 1.00 92.19 272 CYS A N 1
ATOM 2075 C CA . CYS A 1 272 ? 15.407 -37.570 -19.954 1.00 92.19 272 CYS A CA 1
ATOM 2076 C C . CYS A 1 272 ? 15.019 -38.541 -18.831 1.00 92.19 272 CYS A C 1
ATOM 2078 O O . CYS A 1 272 ? 15.668 -39.573 -18.666 1.00 92.19 272 CYS A O 1
ATOM 2080 N N . ALA A 1 273 ? 13.945 -38.245 -18.093 1.00 90.81 273 ALA A N 1
ATOM 2081 C CA . ALA A 1 273 ? 13.439 -39.130 -17.048 1.00 90.81 273 ALA A CA 1
ATOM 2082 C C . ALA A 1 273 ? 12.987 -40.485 -17.621 1.00 90.81 273 ALA A C 1
ATOM 2084 O O . ALA A 1 273 ? 13.409 -41.533 -17.131 1.00 90.81 273 ALA A O 1
ATOM 2085 N N . LEU A 1 274 ? 12.205 -40.477 -18.706 1.00 92.50 274 LEU A N 1
ATOM 2086 C CA . LEU A 1 274 ? 11.785 -41.698 -19.400 1.00 92.50 274 LEU A CA 1
ATOM 2087 C C . LEU A 1 274 ? 12.983 -42.483 -19.937 1.00 92.50 274 LEU A C 1
ATOM 2089 O O . LEU A 1 274 ? 13.050 -43.695 -19.757 1.00 92.50 274 LEU A O 1
ATOM 2093 N N . TYR A 1 275 ? 13.955 -41.806 -20.550 1.00 92.50 275 TYR A N 1
ATOM 2094 C CA . TYR A 1 275 ? 15.170 -42.448 -21.043 1.00 92.50 275 TYR A CA 1
ATOM 2095 C C . TYR A 1 275 ? 15.966 -43.119 -19.918 1.00 92.50 275 TYR A C 1
ATOM 2097 O O . TYR A 1 275 ? 16.433 -44.244 -20.093 1.00 92.50 275 TYR A O 1
ATOM 2105 N N . SER A 1 276 ? 16.081 -42.469 -18.754 1.00 87.56 276 SER A N 1
ATOM 2106 C CA . SER A 1 276 ? 16.736 -43.057 -17.581 1.00 87.56 276 SER A CA 1
ATOM 2107 C C . SER A 1 276 ? 16.035 -44.344 -17.146 1.00 87.56 276 SER A C 1
ATOM 2109 O O . SER A 1 276 ? 16.693 -45.368 -16.983 1.00 87.56 276 SER A O 1
ATOM 2111 N N . ILE A 1 277 ? 14.701 -44.323 -17.059 1.00 88.38 277 ILE A N 1
ATOM 2112 C CA . ILE A 1 277 ? 13.892 -45.488 -16.673 1.00 88.38 277 ILE A CA 1
ATOM 2113 C C . ILE A 1 277 ? 14.041 -46.630 -17.691 1.00 88.38 277 ILE A C 1
ATOM 2115 O O . ILE A 1 277 ? 14.264 -47.777 -17.307 1.00 88.38 277 ILE A O 1
ATOM 2119 N N . PHE A 1 278 ? 13.969 -46.337 -18.994 1.00 86.75 278 PHE A N 1
ATOM 2120 C CA . PHE A 1 278 ? 14.123 -47.357 -20.039 1.00 86.75 278 PHE A CA 1
ATOM 2121 C C . PHE A 1 278 ? 15.534 -47.941 -20.100 1.00 86.75 278 PHE A C 1
ATOM 2123 O O . PHE A 1 278 ? 15.693 -49.129 -20.382 1.00 86.75 278 PHE A O 1
ATOM 2130 N N . LYS A 1 279 ? 16.564 -47.127 -19.851 1.00 81.31 279 LYS A N 1
ATOM 2131 C CA . LYS A 1 279 ? 17.947 -47.601 -19.802 1.00 81.31 279 LYS A CA 1
ATOM 2132 C C . LYS A 1 279 ? 18.163 -48.525 -18.605 1.00 81.31 279 LYS A C 1
ATOM 2134 O O . LYS A 1 279 ? 18.784 -49.570 -18.763 1.00 81.31 279 LYS A O 1
ATOM 2139 N N . GLU A 1 280 ? 17.637 -48.171 -17.440 1.00 72.12 280 GLU A N 1
ATOM 2140 C CA . GLU A 1 280 ? 17.803 -48.947 -16.207 1.00 72.12 280 GLU A CA 1
ATOM 2141 C C . GLU A 1 280 ? 16.979 -50.247 -16.226 1.00 72.12 280 GLU A C 1
ATOM 2143 O O . GLU A 1 280 ? 17.463 -51.296 -15.805 1.00 72.12 280 GLU A O 1
ATOM 2148 N N . GLY A 1 281 ? 15.793 -50.227 -16.843 1.00 66.19 281 GLY A N 1
ATOM 2149 C CA . GLY A 1 281 ? 14.975 -51.421 -17.086 1.00 66.19 281 GLY A CA 1
ATOM 2150 C C . GLY A 1 281 ? 15.555 -52.414 -18.103 1.00 66.19 281 GLY A C 1
ATOM 2151 O O . GLY A 1 281 ? 15.047 -53.523 -18.204 1.00 66.19 281 GLY A O 1
ATOM 2152 N N . ARG A 1 282 ? 16.607 -52.047 -18.850 1.00 55.56 282 ARG A N 1
ATOM 2153 C CA . ARG A 1 282 ? 17.298 -52.929 -19.814 1.00 55.56 282 ARG A CA 1
ATOM 2154 C C . ARG A 1 282 ? 18.483 -53.701 -19.221 1.00 55.56 282 ARG A C 1
ATOM 2156 O O . ARG A 1 282 ? 19.042 -54.542 -19.917 1.00 55.56 282 ARG A O 1
ATOM 2163 N N . TYR A 1 283 ? 18.892 -53.376 -17.991 1.00 54.41 283 TYR A N 1
ATOM 2164 C CA . TYR A 1 283 ? 20.006 -54.013 -17.269 1.00 54.41 283 TYR A CA 1
ATOM 2165 C C . TYR A 1 283 ? 19.542 -54.853 -16.061 1.00 54.41 283 TYR A C 1
ATOM 2167 O O . TYR A 1 283 ? 20.364 -55.256 -15.238 1.00 54.41 283 TYR A O 1
ATOM 2175 N N . ARG A 1 284 ? 18.238 -55.135 -15.970 1.00 46.75 284 ARG A N 1
ATOM 2176 C CA . ARG A 1 284 ? 17.663 -56.234 -15.183 1.00 46.75 284 ARG A CA 1
ATOM 2177 C C . ARG A 1 284 ? 17.158 -57.311 -16.129 1.00 46.75 284 ARG A C 1
ATOM 2179 O O . ARG A 1 284 ? 17.205 -58.484 -15.710 1.00 46.75 284 ARG A O 1
#

Mean predicted aligned error: 15.26 Å

Organism: NCBI:txid48587